Protein AF-A0A6C0EIH7-F1 (afdb_monomer_lite)

Sequence (357 aa):
MSKFQCQNSDVVQIAEKLLDMAKQSDITNFIPISRKDISNIKTALEQYKRDCSLCAENGNNYRCHAVSEKKLMRSMPFLNKNIYPWNNYDWDYGNFIDNNYSVLATGATKSGNISALFKNMDAFMKLIKGYVSDPNPADTSYPGKMAKDGDVPYYECIGNIVDSEGNQISDPVAVSTCRAINKIKYSKKETPPTKDPFLKKYKVTGDKSSSYYVKVGNCPRPDIKTVDKCESMGYSWIPNIIDNVMDKLPFSSKKPHSPGSCHQPRYGYINNSPGVKIGGVKFRGLIPSLANDFLALSPDKIVAAMEGKSIDNLFELQQCPIVEEFRQHTETIYNNVLIYNIFVLLILLFLVFYLKY

Foldseek 3Di:
DDQDDLCPDPLNVVLVVVLVLVVPVVCCLPDVCDPVQSVLSVVLSVLLVVLQVLCSVLQSDPVSNVLSSVSSNCSHPVRVQFKPPVLLQPQAPPLLCCLCQNCVNQVADPDPDPVNVVSVVSSVVSVVCQAWADAVQAQQEARLDLHSNYSANNCLLVQWDADPNGDTDGDPSSNSNSVSSSCSSPVDDDDNLFPDCVQVPDDCGGLNNNKIKGFPAWFWDPVDQDPCVLVVRNWDWDAPSVLVVLVPDPPRDPDPGSRTTTIHTKIKIFGQGAFDQDPNDTIGHPNRSVVVVVVCPPPVNVVCVVVQHADPNGMDIDAHPDHDVVVVVVVVVVVVVVVVVVVVVVVVVVVVVVVVD

Structure (mmCIF, N/CA/C/O backbone):
data_AF-A0A6C0EIH7-F1
#
_entry.id   AF-A0A6C0EIH7-F1
#
loop_
_atom_site.group_PDB
_atom_site.id
_atom_site.type_symbol
_atom_site.label_atom_id
_atom_site.label_alt_id
_atom_site.label_comp_id
_atom_site.label_asym_id
_atom_site.label_entity_id
_atom_site.label_seq_id
_atom_site.pdbx_PDB_ins_code
_atom_site.Cartn_x
_atom_site.Cartn_y
_atom_site.Cartn_z
_atom_site.occupancy
_atom_site.B_iso_or_equiv
_atom_site.auth_seq_id
_atom_site.auth_comp_id
_atom_site.auth_asym_id
_atom_site.auth_atom_id
_atom_site.pdbx_PDB_model_num
ATOM 1 N N . MET A 1 1 ? -12.357 13.668 -25.829 1.00 46.69 1 MET A N 1
ATOM 2 C CA . MET A 1 1 ? -12.413 13.106 -24.460 1.00 46.69 1 MET A CA 1
ATOM 3 C C . MET A 1 1 ? -13.143 14.090 -23.560 1.00 46.69 1 MET A C 1
ATOM 5 O O . MET A 1 1 ? -12.766 15.256 -23.539 1.00 46.69 1 MET A O 1
ATOM 9 N N . SER A 1 2 ? -14.207 13.665 -22.877 1.00 52.78 2 SER A N 1
ATOM 10 C CA . SER A 1 2 ? -14.886 14.489 -21.868 1.00 52.78 2 SER A CA 1
ATOM 11 C C . SER A 1 2 ? -13.917 14.808 -20.729 1.00 52.78 2 SER A C 1
ATOM 13 O O . SER A 1 2 ? -13.220 13.913 -20.252 1.00 52.78 2 SER A O 1
ATOM 15 N N . LYS A 1 3 ? -13.852 16.069 -20.286 1.00 62.91 3 LYS A N 1
ATOM 16 C CA . LYS A 1 3 ? -13.063 16.428 -19.101 1.00 62.91 3 LYS A CA 1
ATOM 17 C C . LYS A 1 3 ? -13.632 15.682 -17.891 1.00 62.91 3 LYS A C 1
ATOM 19 O O . LYS A 1 3 ? -14.826 15.801 -17.628 1.00 62.91 3 LYS A O 1
ATOM 24 N N . PHE A 1 4 ? -12.794 14.932 -17.175 1.00 71.00 4 PHE A N 1
ATOM 25 C CA . PHE A 1 4 ? -13.196 14.312 -15.913 1.00 71.00 4 PHE A CA 1
ATOM 26 C C . PHE A 1 4 ? -13.625 15.407 -14.925 1.00 71.00 4 PHE A C 1
ATOM 28 O O . PHE A 1 4 ? -12.949 16.431 -14.805 1.00 71.00 4 PHE A O 1
ATOM 35 N N . GLN A 1 5 ? -14.770 15.223 -14.265 1.00 77.06 5 GLN A N 1
ATOM 36 C CA . GLN A 1 5 ? -15.326 16.200 -13.330 1.00 77.06 5 GLN A CA 1
ATOM 37 C C . GLN A 1 5 ? -15.203 15.676 -11.903 1.00 77.06 5 GLN A C 1
ATOM 39 O O . GLN A 1 5 ? -15.865 14.712 -11.532 1.00 77.06 5 GLN A O 1
ATOM 44 N N . CYS A 1 6 ? -14.405 16.363 -11.085 1.00 77.44 6 CYS A N 1
ATOM 45 C CA . CYS A 1 6 ? -14.127 15.996 -9.693 1.00 77.44 6 CYS A CA 1
ATOM 46 C C . CYS A 1 6 ? -15.376 15.816 -8.813 1.00 77.44 6 CYS A C 1
ATOM 48 O O . CYS A 1 6 ? -15.308 15.132 -7.797 1.00 77.44 6 CYS A O 1
ATOM 50 N N . GLN A 1 7 ? -16.495 16.449 -9.170 1.00 74.56 7 GLN A N 1
ATOM 51 C CA . GLN A 1 7 ? -17.730 16.469 -8.378 1.00 74.56 7 GLN A CA 1
ATOM 52 C C . GLN A 1 7 ? -18.658 15.276 -8.658 1.00 74.56 7 GLN A C 1
ATOM 54 O O . GLN A 1 7 ? -19.510 14.974 -7.832 1.00 74.56 7 GLN A O 1
ATOM 59 N N . ASN A 1 8 ? -18.476 14.561 -9.773 1.00 76.38 8 ASN A N 1
ATOM 60 C CA . ASN A 1 8 ? -19.396 13.494 -10.196 1.00 76.38 8 ASN A CA 1
ATOM 61 C C . ASN A 1 8 ? -18.925 12.090 -9.789 1.00 76.38 8 ASN A C 1
ATOM 63 O O . ASN A 1 8 ? -19.386 11.103 -10.351 1.00 76.38 8 ASN A O 1
ATOM 67 N N . SER A 1 9 ? -17.988 11.993 -8.847 1.00 79.62 9 SER A N 1
ATOM 68 C CA . SER A 1 9 ? -17.499 10.707 -8.354 1.00 79.62 9 SER A CA 1
ATOM 69 C C . SER A 1 9 ? -18.479 10.107 -7.344 1.00 79.62 9 SER A C 1
ATOM 71 O O . SER A 1 9 ? -18.852 10.776 -6.376 1.00 79.62 9 SER A O 1
ATOM 73 N N . ASP A 1 10 ? -18.836 8.831 -7.506 1.00 83.38 10 ASP A N 1
ATOM 74 C CA . ASP A 1 10 ? -19.687 8.096 -6.556 1.00 83.38 10 ASP A CA 1
ATOM 75 C C . ASP A 1 10 ? -19.123 8.151 -5.127 1.00 83.38 10 ASP A C 1
ATOM 77 O O . ASP A 1 10 ? -19.862 8.277 -4.150 1.00 83.38 10 ASP A O 1
ATOM 81 N N . VAL A 1 11 ? -17.792 8.122 -4.986 1.00 81.81 11 VAL A N 1
ATOM 82 C CA . VAL A 1 11 ? -17.115 8.185 -3.681 1.00 81.81 11 VAL A CA 1
ATOM 83 C C . VAL A 1 11 ? -17.345 9.537 -3.001 1.00 81.81 11 VAL A C 1
ATOM 85 O O . VAL A 1 11 ? -17.515 9.593 -1.781 1.00 81.81 11 VAL A O 1
ATOM 88 N N . VAL A 1 12 ? -17.380 10.624 -3.778 1.00 87.19 12 VAL A N 1
ATOM 89 C CA . VAL A 1 12 ? -17.688 11.969 -3.272 1.00 87.19 12 VAL A CA 1
ATOM 90 C C . VAL A 1 12 ? -19.135 12.029 -2.805 1.00 87.19 12 VAL A C 1
ATOM 92 O O . VAL A 1 12 ? -19.379 12.440 -1.674 1.00 87.19 12 VAL A O 1
ATOM 95 N N . GLN A 1 13 ? -20.073 11.525 -3.610 1.00 88.25 13 GLN A N 1
ATOM 96 C CA . GLN A 1 13 ? -21.493 11.492 -3.251 1.00 88.25 13 GLN A CA 1
ATOM 97 C C . GLN A 1 13 ? -21.745 10.674 -1.975 1.00 88.25 13 GLN A C 1
ATOM 99 O O . GLN A 1 13 ? -22.498 11.098 -1.099 1.00 88.25 13 GLN A O 1
ATOM 104 N N . ILE A 1 14 ? -21.079 9.522 -1.821 1.00 85.06 14 ILE A N 1
ATOM 105 C CA . ILE A 1 14 ? -21.149 8.707 -0.598 1.00 85.06 14 ILE A CA 1
ATOM 106 C C . ILE A 1 14 ? -20.626 9.498 0.608 1.00 85.06 14 ILE A C 1
ATOM 108 O O . ILE A 1 14 ? -21.262 9.510 1.662 1.00 85.06 14 ILE A O 1
ATOM 112 N N . ALA A 1 15 ? -19.479 10.165 0.470 1.00 86.25 15 ALA A N 1
ATOM 113 C CA . ALA A 1 15 ? -18.878 10.948 1.545 1.00 86.25 15 ALA A CA 1
ATOM 114 C C . ALA A 1 15 ? -19.754 12.142 1.963 1.00 86.25 15 ALA A C 1
ATOM 116 O O . ALA A 1 15 ? -19.919 12.400 3.156 1.00 86.25 15 ALA A O 1
ATOM 117 N N . GLU A 1 16 ? -20.341 12.846 0.997 1.00 88.81 16 GLU A N 1
ATOM 118 C CA . GLU A 1 16 ? -21.274 13.950 1.233 1.00 88.81 16 GLU A CA 1
ATOM 119 C C . GLU A 1 16 ? -22.551 13.459 1.917 1.00 88.81 16 GLU A C 1
ATOM 121 O O . GLU A 1 16 ? -22.944 14.006 2.948 1.00 88.81 16 GLU A O 1
ATOM 126 N N . LYS A 1 17 ? -23.125 12.345 1.449 1.00 85.62 17 LYS A N 1
ATOM 127 C CA . LYS A 1 17 ? -24.286 11.714 2.086 1.00 85.62 17 LYS A CA 1
ATOM 128 C C . LYS A 1 17 ? -24.002 11.301 3.531 1.00 85.62 17 LYS A C 1
ATOM 130 O O . LYS A 1 17 ? -24.846 11.517 4.398 1.00 85.62 17 LYS A O 1
ATOM 135 N N . LEU A 1 18 ? -22.818 10.753 3.823 1.00 81.25 18 LEU A N 1
ATOM 136 C CA . LEU A 1 18 ? -22.403 10.434 5.196 1.00 81.25 18 LEU A CA 1
ATOM 137 C C . LEU A 1 18 ? -22.317 11.689 6.074 1.00 81.25 18 LEU A C 1
ATOM 139 O O . LEU A 1 18 ? -22.730 11.654 7.234 1.00 81.25 18 LEU A O 1
ATOM 143 N N . LEU A 1 19 ? -21.807 12.803 5.537 1.00 85.44 19 LEU A N 1
ATOM 144 C CA . LEU A 1 19 ? -21.788 14.078 6.256 1.00 85.44 19 LEU A CA 1
ATOM 145 C C . LEU A 1 19 ? -23.193 14.617 6.513 1.00 85.44 19 LEU A C 1
ATOM 147 O O . LEU A 1 19 ? -23.433 15.161 7.589 1.00 85.44 19 LEU A O 1
ATOM 151 N N . ASP A 1 20 ? -24.107 14.479 5.558 1.00 85.19 20 ASP A N 1
ATOM 152 C CA . ASP A 1 20 ? -25.482 14.948 5.707 1.00 85.19 20 ASP A CA 1
ATOM 153 C C . ASP A 1 20 ? -26.273 14.093 6.698 1.00 85.19 20 ASP A C 1
ATOM 155 O O . ASP A 1 20 ? -26.940 14.646 7.573 1.00 85.19 20 ASP A O 1
ATOM 159 N N . MET A 1 21 ? -26.105 12.767 6.666 1.00 76.00 21 MET A N 1
ATOM 160 C CA . MET A 1 21 ? -26.646 11.870 7.693 1.00 76.00 21 MET A CA 1
ATOM 161 C C . MET A 1 21 ? -26.126 12.229 9.088 1.00 76.00 21 MET A C 1
ATOM 163 O O . MET A 1 21 ? -26.886 12.227 10.049 1.00 76.00 21 MET A O 1
ATOM 167 N N . ALA A 1 22 ? -24.847 12.591 9.209 1.00 73.50 22 ALA A N 1
ATOM 168 C CA . ALA A 1 22 ? -24.257 12.973 10.487 1.00 73.50 22 ALA A CA 1
ATOM 169 C C . ALA A 1 22 ? -24.737 14.343 11.016 1.00 73.50 22 ALA A C 1
ATOM 171 O O . ALA A 1 22 ? -24.574 14.626 12.203 1.00 73.50 22 ALA A O 1
ATOM 172 N N . LYS A 1 23 ? -25.314 15.203 10.161 1.00 72.06 23 LYS A N 1
ATOM 173 C CA . LYS A 1 23 ? -25.946 16.474 10.567 1.00 72.06 23 LYS A CA 1
ATOM 174 C C . LYS A 1 23 ? -27.385 16.285 11.055 1.00 72.06 23 LYS A C 1
ATOM 176 O O . LYS A 1 23 ? -27.881 17.145 11.778 1.00 72.06 23 LYS A O 1
ATOM 181 N N . GLN A 1 24 ? -28.056 15.200 10.664 1.00 72.75 24 GLN A N 1
ATOM 182 C CA . GLN A 1 24 ? -29.406 14.880 11.127 1.00 72.75 24 GLN A CA 1
ATOM 183 C C . GLN A 1 24 ? -29.321 14.340 12.563 1.00 72.75 24 GLN A C 1
ATOM 185 O O . GLN A 1 24 ? -28.861 13.225 12.806 1.00 72.75 24 GLN A O 1
ATOM 190 N N . SER A 1 25 ? -29.729 15.168 13.526 1.00 53.69 25 SER A N 1
ATOM 191 C CA . SER A 1 25 ? -29.537 14.986 14.974 1.00 53.69 25 SER A CA 1
ATOM 192 C C . SER A 1 25 ? -30.106 13.690 15.565 1.00 53.69 25 SER A C 1
ATOM 194 O O . SER A 1 25 ? -29.659 13.274 16.630 1.00 53.69 25 SER A O 1
ATOM 196 N N . ASP A 1 26 ? -31.042 13.029 14.882 1.00 53.12 26 ASP A N 1
ATOM 197 C CA . ASP A 1 26 ? -31.680 11.800 15.373 1.00 53.12 26 ASP A CA 1
ATOM 198 C C . ASP A 1 26 ? -30.935 10.505 14.988 1.00 53.12 26 ASP A C 1
ATOM 200 O O . ASP A 1 26 ? -31.182 9.453 15.582 1.00 53.12 26 ASP A O 1
ATOM 204 N N . ILE A 1 27 ? -29.981 10.552 14.044 1.00 48.97 27 ILE A N 1
ATOM 205 C CA . ILE A 1 27 ? -29.304 9.352 13.503 1.00 48.97 27 ILE A CA 1
ATOM 206 C C . ILE A 1 27 ? -28.052 8.963 14.305 1.00 48.97 27 ILE A C 1
ATOM 208 O O . ILE A 1 27 ? -27.687 7.784 14.356 1.00 48.97 27 ILE A O 1
ATOM 212 N N . THR A 1 28 ? -27.424 9.908 15.012 1.00 48.66 28 THR A N 1
ATOM 213 C CA . THR A 1 28 ? -26.232 9.639 15.843 1.00 48.66 28 THR A CA 1
ATOM 214 C C . THR A 1 28 ? -26.498 8.658 16.991 1.00 48.66 28 THR A C 1
ATOM 216 O O . THR A 1 28 ? -25.555 8.119 17.562 1.00 48.66 28 THR A O 1
ATOM 219 N N . ASN A 1 29 ? -27.772 8.399 17.312 1.00 46.38 29 ASN A N 1
ATOM 220 C CA . ASN A 1 29 ? -28.184 7.405 18.305 1.00 46.38 29 ASN A CA 1
ATOM 221 C C . ASN A 1 29 ? -28.164 5.960 17.769 1.00 46.38 29 ASN A C 1
ATOM 223 O O . ASN A 1 29 ? -28.120 5.029 18.568 1.00 46.38 29 ASN A O 1
ATOM 227 N N . PHE A 1 30 ? -28.192 5.767 16.443 1.00 41.72 30 PHE A N 1
ATOM 228 C CA . PHE A 1 30 ? -28.259 4.447 15.795 1.00 41.72 30 PHE A CA 1
ATOM 229 C C . PHE A 1 30 ? -26.988 4.076 15.021 1.00 41.72 30 PHE A C 1
ATOM 231 O O . PHE A 1 30 ? -26.652 2.896 14.943 1.00 41.72 30 PHE A O 1
ATOM 238 N N . ILE A 1 31 ? -26.259 5.058 14.479 1.00 52.62 31 ILE A N 1
ATOM 239 C CA . ILE A 1 31 ? -24.950 4.844 13.847 1.00 52.62 31 ILE A CA 1
ATOM 240 C C . ILE A 1 31 ? -23.922 5.706 14.591 1.00 52.62 31 ILE A C 1
ATOM 242 O O . ILE A 1 31 ? -23.977 6.934 14.483 1.00 52.62 31 ILE A O 1
ATOM 246 N N . PRO A 1 32 ? -22.972 5.110 15.336 1.00 58.94 32 PRO A N 1
ATOM 247 C CA . PRO A 1 32 ? -21.998 5.862 16.116 1.00 58.94 32 PRO A CA 1
ATOM 248 C C . PRO A 1 32 ? -20.894 6.416 15.200 1.00 58.94 32 PRO A C 1
ATOM 250 O O . PRO A 1 32 ? -19.778 5.903 15.166 1.00 58.94 32 PRO A O 1
ATOM 253 N N . ILE A 1 33 ? -21.197 7.464 14.429 1.00 68.69 33 ILE A N 1
ATOM 254 C CA . ILE A 1 33 ? -20.176 8.294 13.777 1.00 68.69 33 ILE A CA 1
ATOM 255 C C . ILE A 1 33 ? -19.758 9.366 14.784 1.00 68.69 33 ILE A C 1
ATOM 257 O O . ILE A 1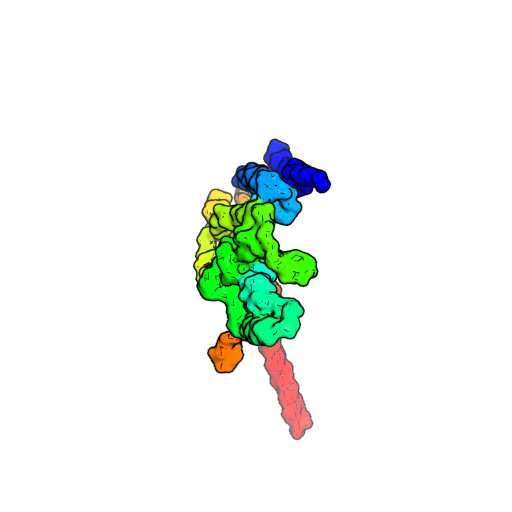 33 ? -20.552 10.234 15.150 1.00 68.69 33 ILE A O 1
ATOM 261 N N . SER A 1 34 ? -18.506 9.324 15.244 1.00 73.00 34 SER A N 1
ATOM 262 C CA . SER A 1 34 ? -18.014 10.308 16.211 1.00 73.00 34 SER A CA 1
ATOM 263 C C . SER A 1 34 ? -17.845 11.694 15.567 1.00 73.00 34 SER A C 1
ATOM 265 O O . SER A 1 34 ? -17.620 11.828 14.362 1.00 73.00 34 SER A O 1
ATOM 267 N N . ARG A 1 35 ? -17.847 12.768 16.372 1.00 76.19 35 ARG A N 1
ATOM 268 C CA . ARG A 1 35 ? -17.502 14.124 15.884 1.00 76.19 35 ARG A CA 1
ATOM 269 C C . ARG A 1 35 ? -16.128 14.163 15.204 1.00 76.19 35 ARG A C 1
ATOM 271 O O . ARG A 1 35 ? -15.920 14.910 14.247 1.00 76.19 35 ARG A O 1
ATOM 278 N N . LYS A 1 36 ? -15.195 13.341 15.691 1.00 80.31 36 LYS A N 1
ATOM 279 C CA . LYS A 1 36 ? -13.860 13.172 15.115 1.00 80.31 36 LYS A CA 1
ATOM 280 C C . LYS A 1 36 ? -13.931 12.556 13.719 1.00 80.31 36 LYS A C 1
ATOM 282 O O . LYS A 1 36 ? -13.251 13.038 12.819 1.00 80.31 36 LYS A O 1
ATOM 287 N N . ASP A 1 37 ? -14.783 11.557 13.518 1.00 82.06 37 ASP A N 1
ATOM 288 C CA . ASP A 1 37 ? -14.994 10.924 12.215 1.00 82.06 37 ASP A CA 1
ATOM 289 C C . ASP A 1 37 ? -15.597 11.896 11.198 1.00 82.06 37 ASP A C 1
ATOM 291 O O . ASP A 1 37 ? -15.102 11.982 10.077 1.00 82.06 37 ASP A O 1
ATOM 295 N N . ILE A 1 38 ? -16.569 12.718 11.607 1.00 83.94 38 ILE A N 1
ATOM 296 C CA . ILE A 1 38 ? -17.124 13.795 10.766 1.00 83.94 38 ILE A CA 1
ATOM 297 C C . ILE A 1 38 ? -16.019 14.772 10.335 1.00 83.94 38 ILE A C 1
ATOM 299 O O . ILE A 1 38 ? -15.912 15.125 9.159 1.00 83.94 38 ILE A O 1
ATOM 303 N N . SER A 1 39 ? -15.178 15.210 11.279 1.00 87.75 39 SER A N 1
ATOM 304 C CA . SER A 1 39 ? -14.046 16.104 10.993 1.00 87.75 39 SER A CA 1
ATOM 305 C C . SER A 1 39 ? -13.044 15.475 10.014 1.00 87.75 39 SER A C 1
ATOM 307 O O . SER A 1 39 ? -12.585 16.125 9.067 1.00 87.75 39 SER A O 1
ATOM 309 N N . ASN A 1 40 ? -12.755 14.183 10.194 1.00 88.38 40 ASN A N 1
ATOM 310 C CA . ASN A 1 40 ? -11.883 13.419 9.307 1.00 88.38 40 ASN A CA 1
ATOM 311 C C . ASN A 1 40 ? -12.460 13.323 7.887 1.00 88.38 40 ASN A C 1
ATOM 313 O O . ASN A 1 40 ? -11.717 13.555 6.936 1.00 88.38 40 ASN A O 1
ATOM 317 N N . ILE A 1 41 ? -13.764 13.050 7.734 1.00 90.75 41 ILE A N 1
ATOM 318 C CA . ILE A 1 41 ? -14.432 12.995 6.421 1.00 90.75 41 ILE A CA 1
ATOM 319 C C . ILE A 1 41 ? -14.351 14.356 5.719 1.00 90.75 41 ILE A C 1
ATOM 321 O O . ILE A 1 41 ? -13.968 14.417 4.552 1.00 90.75 41 ILE A O 1
ATOM 325 N N . LYS A 1 42 ? -14.623 15.463 6.426 1.00 92.12 42 LYS A N 1
ATOM 326 C CA . LYS A 1 42 ? -14.492 16.820 5.857 1.00 92.12 42 LYS A CA 1
ATOM 327 C C . LYS A 1 42 ? -13.070 17.094 5.370 1.00 92.12 42 LYS A C 1
ATOM 329 O O . LYS A 1 42 ? -12.872 17.546 4.248 1.00 92.12 42 LYS A O 1
ATOM 334 N N . THR A 1 43 ? -12.073 16.773 6.192 1.00 93.00 43 THR A N 1
ATOM 335 C CA . THR A 1 43 ? -10.660 16.962 5.833 1.00 93.00 43 THR A CA 1
ATOM 336 C C . THR A 1 43 ? -10.265 16.091 4.638 1.00 93.00 43 THR A C 1
ATOM 338 O O . THR A 1 43 ? -9.506 16.537 3.777 1.00 93.00 43 THR A O 1
ATOM 341 N N . ALA A 1 44 ? -10.786 14.865 4.563 1.00 92.81 44 ALA A N 1
ATOM 342 C CA . ALA A 1 44 ? -10.557 13.958 3.447 1.00 92.81 44 ALA A CA 1
ATOM 343 C C . ALA A 1 44 ? -11.163 14.485 2.138 1.00 92.81 44 ALA A C 1
ATOM 345 O O . ALA A 1 44 ? -10.481 14.467 1.117 1.00 92.81 44 ALA A O 1
ATOM 346 N N . LEU A 1 45 ? -12.388 15.017 2.172 1.00 93.50 45 LEU A N 1
ATOM 347 C CA . LEU A 1 45 ? -13.030 15.646 1.013 1.00 93.50 45 LEU A CA 1
ATOM 348 C C . LEU A 1 45 ? -12.261 16.875 0.518 1.00 93.50 45 LEU A C 1
ATOM 350 O O . LEU A 1 45 ? -12.024 17.018 -0.679 1.00 93.50 45 LEU A O 1
ATOM 354 N N . GLU A 1 46 ? -11.806 17.736 1.427 1.00 93.25 46 GLU A N 1
ATOM 355 C CA . GLU A 1 46 ? -10.985 18.892 1.052 1.00 93.25 46 GLU A CA 1
ATOM 356 C C . GLU A 1 46 ? -9.626 18.475 0.475 1.00 93.25 46 GLU A C 1
ATOM 358 O O . GLU A 1 46 ? -9.127 19.095 -0.465 1.00 93.25 46 GLU A O 1
ATOM 363 N N . GLN A 1 47 ? -9.024 17.399 0.992 1.00 94.25 47 GLN A N 1
ATOM 364 C CA . GLN A 1 47 ? -7.817 16.831 0.394 1.00 94.25 47 GLN A CA 1
ATOM 365 C C . GLN A 1 47 ? -8.090 16.261 -1.000 1.00 94.25 47 GLN A C 1
ATOM 367 O O . GLN A 1 47 ? -7.299 16.507 -1.906 1.00 94.25 47 GLN A O 1
ATOM 372 N N . TYR A 1 48 ? -9.203 15.553 -1.184 1.00 94.56 48 TYR A N 1
ATOM 373 C CA . TYR A 1 48 ? -9.609 15.029 -2.483 1.00 94.56 48 TYR A CA 1
ATOM 374 C C . TYR A 1 48 ? -9.782 16.143 -3.515 1.00 94.56 48 TYR A C 1
ATOM 376 O O . TYR A 1 48 ? -9.244 16.026 -4.609 1.00 94.56 48 TYR A O 1
ATOM 384 N N . LYS A 1 49 ? -10.448 17.253 -3.169 1.00 92.75 49 LYS A N 1
ATOM 385 C CA . LYS A 1 49 ? -10.594 18.403 -4.079 1.00 92.75 49 LYS A CA 1
ATOM 386 C C . LYS A 1 49 ? -9.234 18.926 -4.544 1.00 92.75 49 LYS A C 1
ATOM 388 O O . LYS A 1 49 ? -9.042 19.130 -5.737 1.00 92.75 49 LYS A O 1
ATOM 393 N N . ARG A 1 50 ? -8.270 19.075 -3.625 1.00 93.88 50 ARG A N 1
ATOM 394 C CA . ARG A 1 50 ? -6.893 19.481 -3.964 1.00 93.88 50 ARG A CA 1
ATOM 395 C C . ARG A 1 50 ? -6.192 18.468 -4.869 1.00 93.88 50 ARG A C 1
ATOM 397 O O . ARG A 1 50 ? -5.582 18.859 -5.860 1.00 93.88 50 ARG A O 1
ATOM 404 N N . ASP A 1 51 ? -6.281 17.184 -4.531 1.00 95.00 51 ASP A N 1
ATOM 405 C CA . ASP A 1 51 ? -5.653 16.103 -5.296 1.00 95.00 51 ASP A CA 1
ATOM 406 C C . ASP A 1 51 ? -6.280 15.982 -6.702 1.00 95.00 51 ASP A C 1
ATOM 408 O O . ASP A 1 51 ? -5.570 15.786 -7.684 1.00 95.00 51 ASP A O 1
ATOM 412 N N . CYS A 1 52 ? -7.593 16.179 -6.825 1.00 93.19 52 CYS A N 1
ATOM 413 C CA . CYS A 1 52 ? -8.312 16.156 -8.095 1.00 93.19 52 CYS A CA 1
ATOM 414 C C . CYS A 1 52 ? -7.983 17.368 -8.983 1.00 93.19 52 CYS A C 1
ATOM 416 O O . CYS A 1 52 ? -7.753 17.201 -10.182 1.00 93.19 52 CYS A O 1
ATOM 418 N N . SER A 1 53 ? -7.875 18.575 -8.411 1.00 92.56 53 SER A N 1
ATOM 419 C CA . SER A 1 53 ? -7.398 19.756 -9.149 1.00 92.56 53 SER A CA 1
ATOM 420 C C . SER A 1 53 ? -5.983 19.554 -9.684 1.00 92.56 53 SER A C 1
ATOM 422 O O . SER A 1 53 ? -5.725 19.850 -10.848 1.00 92.56 53 SER A O 1
ATOM 424 N N . LEU A 1 54 ? -5.092 18.954 -8.885 1.00 94.19 54 LEU A N 1
ATOM 425 C CA . LEU A 1 54 ? -3.747 18.608 -9.342 1.00 94.19 54 LEU A CA 1
ATOM 426 C C . LEU A 1 54 ? -3.794 17.679 -10.568 1.00 94.19 54 LEU A C 1
ATOM 428 O O . LEU A 1 54 ? -3.045 17.886 -11.518 1.00 94.19 54 LEU A O 1
ATOM 432 N N . CYS A 1 55 ? -4.691 16.690 -10.590 1.00 93.25 55 CYS A N 1
ATOM 433 C CA . CYS A 1 55 ? -4.882 15.834 -11.763 1.00 93.25 55 CYS A CA 1
ATOM 434 C C . CYS A 1 55 ? -5.428 16.596 -12.978 1.00 93.25 55 CYS A C 1
ATOM 436 O O . CYS A 1 55 ? -4.968 16.368 -14.097 1.00 93.25 55 CYS A O 1
ATOM 438 N N . ALA A 1 56 ? -6.382 17.508 -12.777 1.00 91.56 56 ALA A N 1
ATOM 439 C CA . ALA A 1 56 ? -6.953 18.320 -13.850 1.00 91.56 56 ALA A CA 1
ATOM 440 C C . ALA A 1 56 ? -5.909 19.249 -14.502 1.00 91.56 56 ALA A C 1
ATOM 442 O O . ALA A 1 56 ? -5.917 19.413 -15.721 1.00 91.56 56 ALA A O 1
ATOM 443 N N . GLU A 1 57 ? -4.992 19.802 -13.705 1.00 91.94 57 GLU A N 1
ATOM 444 C CA . GLU A 1 57 ? -3.889 20.663 -14.158 1.00 91.94 57 GLU A CA 1
ATOM 445 C C . GLU A 1 57 ? -2.765 19.885 -14.866 1.00 91.94 57 GLU A C 1
ATOM 447 O O . GLU A 1 57 ? -2.071 20.443 -15.711 1.00 91.94 57 GLU A O 1
ATOM 452 N N . ASN A 1 58 ? -2.594 18.592 -14.562 1.00 91.38 58 ASN A N 1
ATOM 453 C CA . ASN A 1 58 ? -1.506 17.751 -15.078 1.00 91.38 58 ASN A CA 1
ATOM 454 C C . ASN A 1 58 ? -2.031 16.691 -16.062 1.00 91.38 58 ASN A C 1
ATOM 456 O O . ASN A 1 58 ? -1.873 15.491 -15.853 1.00 91.38 58 ASN A O 1
ATOM 460 N N . GLY A 1 59 ? -2.701 17.141 -17.127 1.00 84.56 59 GLY A N 1
ATOM 461 C CA . GLY A 1 59 ? -3.138 16.286 -18.239 1.00 84.56 59 GLY A CA 1
ATOM 462 C C . GLY A 1 59 ? -4.543 15.689 -18.105 1.00 84.56 59 GLY A C 1
ATOM 463 O O . GLY A 1 59 ? -5.009 15.034 -19.034 1.00 84.56 59 GLY A O 1
ATOM 464 N N . ASN A 1 60 ? -5.244 15.936 -16.992 1.00 88.44 60 ASN A N 1
ATOM 465 C CA . ASN A 1 60 ? -6.614 15.472 -16.744 1.00 88.44 60 ASN A CA 1
ATOM 466 C C . ASN A 1 60 ? -6.797 13.958 -16.972 1.00 88.44 60 ASN A C 1
ATOM 468 O O . ASN A 1 60 ? -7.746 13.504 -17.615 1.00 88.44 60 ASN A O 1
ATOM 472 N N . ASN A 1 61 ? -5.838 13.180 -16.469 1.00 88.12 61 ASN A N 1
ATOM 473 C CA . ASN A 1 61 ? -5.730 11.748 -16.710 1.00 88.12 61 ASN A CA 1
ATOM 474 C C . ASN A 1 61 ? -6.615 10.930 -15.750 1.00 88.12 61 ASN A C 1
ATOM 476 O O . ASN A 1 61 ? -6.579 11.133 -14.534 1.00 88.12 61 ASN A O 1
ATOM 480 N N . TYR A 1 62 ? -7.348 9.945 -16.281 1.00 90.44 62 TYR A N 1
ATOM 481 C CA . TYR A 1 62 ? -8.199 9.049 -15.488 1.00 90.44 62 TYR A CA 1
ATOM 482 C C . TYR A 1 62 ? -7.435 8.297 -14.383 1.00 90.44 62 TYR A C 1
ATOM 484 O O . TYR A 1 62 ? -7.922 8.224 -13.259 1.00 90.44 62 TYR A O 1
ATOM 492 N N . ARG A 1 63 ? -6.218 7.795 -14.650 1.00 91.31 63 ARG A N 1
ATOM 493 C CA . ARG A 1 63 ? -5.391 7.097 -13.643 1.00 91.31 63 ARG A CA 1
ATOM 494 C C . ARG A 1 63 ? -5.076 8.007 -12.456 1.00 91.31 63 ARG A C 1
ATOM 496 O O . ARG A 1 63 ? -5.045 7.537 -11.323 1.00 91.31 63 ARG A O 1
ATOM 503 N N . CYS A 1 64 ? -4.864 9.301 -12.703 1.00 93.75 64 CYS A N 1
ATOM 504 C CA . CYS A 1 64 ? -4.621 10.275 -11.642 1.00 93.75 64 CYS A CA 1
ATOM 505 C C . CYS A 1 64 ? -5.869 10.477 -10.774 1.00 93.75 64 CYS A C 1
ATOM 507 O O . CYS A 1 64 ? -5.785 10.386 -9.548 1.00 93.75 64 CYS A O 1
ATOM 509 N N . HIS A 1 65 ? -7.033 10.662 -11.402 1.00 92.94 65 HIS A N 1
ATOM 510 C CA . HIS A 1 65 ? -8.307 10.799 -10.689 1.00 92.94 65 HIS A CA 1
ATOM 511 C C . HIS A 1 65 ? -8.681 9.537 -9.902 1.00 92.94 65 HIS A C 1
ATOM 513 O O . HIS A 1 65 ? -9.034 9.623 -8.732 1.00 92.94 65 HIS A O 1
ATOM 519 N N . ALA A 1 66 ? -8.482 8.345 -10.465 1.00 92.69 66 ALA A N 1
ATOM 520 C CA . ALA A 1 66 ? -8.721 7.090 -9.749 1.00 92.69 66 ALA A CA 1
ATOM 521 C C . ALA A 1 66 ? -7.854 6.963 -8.477 1.00 92.69 66 ALA A C 1
ATOM 523 O O . ALA A 1 66 ? -8.286 6.423 -7.456 1.00 92.69 66 ALA A O 1
ATOM 524 N N . VAL A 1 67 ? -6.623 7.487 -8.501 1.00 93.62 67 VAL A N 1
ATOM 525 C CA . VAL A 1 67 ? -5.738 7.509 -7.327 1.00 93.62 67 VAL A CA 1
ATOM 526 C C . VAL A 1 67 ? -6.246 8.477 -6.252 1.00 93.62 67 VAL A C 1
ATOM 528 O O . VAL A 1 67 ? -6.190 8.137 -5.065 1.00 93.62 67 VAL A O 1
ATOM 531 N N . SER A 1 68 ? -6.765 9.652 -6.627 1.00 93.94 68 SER A N 1
ATOM 532 C CA . SER A 1 68 ? -7.341 10.601 -5.664 1.00 93.94 68 SER A CA 1
ATOM 533 C C . SER A 1 68 ? -8.630 10.057 -5.034 1.00 93.94 68 SER A C 1
ATOM 535 O O . SER A 1 68 ? -8.789 10.129 -3.813 1.00 93.94 68 SER A O 1
ATOM 537 N N . GLU A 1 69 ? -9.498 9.414 -5.817 1.00 93.50 69 GLU A N 1
ATOM 538 C CA . GLU A 1 69 ? -10.707 8.730 -5.333 1.00 93.50 69 GLU A CA 1
ATOM 539 C C . GLU A 1 69 ? -10.375 7.588 -4.368 1.00 93.50 69 GLU A C 1
ATOM 541 O O . GLU A 1 69 ? -10.922 7.507 -3.265 1.00 93.50 69 GLU A O 1
ATOM 546 N N . LYS A 1 70 ? -9.413 6.732 -4.732 1.00 93.62 70 LYS A N 1
ATOM 547 C CA . LYS A 1 70 ? -8.943 5.635 -3.875 1.00 93.62 70 LYS A CA 1
ATOM 548 C C . LYS A 1 70 ? -8.410 6.163 -2.538 1.00 93.62 70 LYS A C 1
ATOM 550 O O . LYS A 1 70 ? -8.674 5.573 -1.486 1.00 93.62 70 LYS A O 1
ATOM 555 N N . LYS A 1 71 ? -7.698 7.295 -2.547 1.00 93.69 71 LYS A N 1
ATOM 556 C CA . LYS A 1 71 ? -7.204 7.966 -1.332 1.00 93.69 71 LYS A CA 1
ATOM 557 C C . LYS A 1 71 ? -8.337 8.556 -0.482 1.00 93.69 71 LYS A C 1
ATOM 559 O O . LYS A 1 71 ? -8.273 8.459 0.747 1.00 93.69 71 LYS A O 1
ATOM 564 N N . LEU A 1 72 ? -9.382 9.112 -1.102 1.00 93.75 72 LEU A N 1
ATOM 565 C CA . LEU A 1 72 ? -10.594 9.559 -0.407 1.00 93.75 72 LEU A CA 1
ATOM 566 C C . LEU A 1 72 ? -11.291 8.381 0.281 1.00 93.75 72 LEU A C 1
ATOM 568 O O . LEU A 1 72 ? -11.496 8.420 1.493 1.00 93.75 72 LEU A O 1
ATOM 572 N N . MET A 1 73 ? -11.576 7.311 -0.465 1.00 92.00 73 MET A N 1
ATOM 573 C CA . MET A 1 73 ? -12.220 6.101 0.051 1.00 92.00 73 MET A CA 1
ATOM 574 C C . MET A 1 73 ? -11.467 5.541 1.266 1.00 92.00 73 MET A C 1
ATOM 576 O O . MET A 1 73 ? -12.060 5.263 2.304 1.00 92.00 73 MET A O 1
ATOM 580 N N . ARG A 1 74 ? -10.137 5.456 1.195 1.00 91.88 74 ARG A N 1
ATOM 581 C CA . ARG A 1 74 ? -9.298 4.983 2.310 1.00 91.88 74 ARG A CA 1
ATOM 582 C C . ARG A 1 74 ? -9.243 5.914 3.500 1.00 91.88 74 ARG A C 1
ATOM 584 O O . ARG A 1 74 ? -8.920 5.467 4.591 1.00 91.88 74 ARG A O 1
ATOM 591 N N . SER A 1 75 ? -9.532 7.194 3.310 1.00 90.94 75 SER A N 1
ATOM 592 C CA . SER A 1 75 ? -9.593 8.154 4.409 1.00 90.94 75 SER A CA 1
ATOM 593 C C . SER A 1 75 ? -10.895 8.030 5.208 1.00 90.94 75 SER A C 1
ATOM 595 O O . SER A 1 75 ? -10.986 8.598 6.299 1.00 90.94 75 SER A O 1
ATOM 597 N N . MET A 1 76 ? -11.877 7.269 4.706 1.00 88.38 76 MET A N 1
ATOM 598 C CA . MET A 1 76 ? -13.149 7.056 5.387 1.00 88.38 76 MET A CA 1
ATOM 599 C C . MET A 1 76 ? -12.959 6.334 6.732 1.00 88.38 76 MET A C 1
ATOM 601 O O . MET A 1 76 ? -12.158 5.400 6.814 1.00 88.38 76 MET A O 1
ATOM 605 N N . PRO A 1 77 ? -13.715 6.703 7.783 1.00 84.00 77 PRO A N 1
ATOM 606 C CA . PRO A 1 77 ? -13.559 6.151 9.135 1.00 84.00 77 PRO A CA 1
ATOM 607 C C . PRO A 1 77 ? -13.643 4.623 9.242 1.00 84.00 77 PRO A C 1
ATOM 609 O O . PRO A 1 77 ? -12.997 4.024 10.098 1.00 84.00 77 PRO A O 1
ATOM 612 N N . PHE A 1 78 ? -14.430 3.986 8.373 1.00 84.00 78 PHE A N 1
ATOM 613 C CA . PHE A 1 78 ? -14.621 2.535 8.363 1.00 84.00 78 PHE A CA 1
ATOM 614 C C . PHE A 1 78 ? -13.513 1.772 7.611 1.00 84.00 78 PHE A C 1
ATOM 616 O O . PHE A 1 78 ? -13.424 0.553 7.744 1.00 84.00 78 PHE A O 1
ATOM 623 N N . LEU A 1 79 ? -12.653 2.469 6.851 1.00 89.50 79 LEU A N 1
ATOM 624 C CA . LEU A 1 79 ? -11.542 1.875 6.091 1.00 89.50 79 LEU A CA 1
ATOM 625 C C . LEU A 1 79 ? -10.163 2.299 6.592 1.00 89.50 79 LEU A C 1
ATOM 627 O O . LEU A 1 79 ? -9.232 1.497 6.555 1.00 89.50 79 LEU A O 1
ATOM 631 N N . ASN A 1 80 ? -10.009 3.533 7.071 1.00 89.50 80 ASN A N 1
ATOM 632 C CA . ASN A 1 80 ? -8.698 4.135 7.331 1.00 89.50 80 ASN A CA 1
ATOM 633 C C . ASN A 1 80 ? -7.846 3.390 8.369 1.00 89.50 80 ASN A C 1
ATOM 635 O O . ASN A 1 80 ? -6.623 3.455 8.305 1.00 89.50 80 ASN A O 1
ATOM 639 N N . LYS A 1 81 ? -8.479 2.664 9.294 1.00 91.31 81 LYS A N 1
ATOM 640 C CA . LYS A 1 81 ? -7.826 1.851 10.329 1.00 91.31 81 LYS A CA 1
ATOM 641 C C . LYS A 1 81 ? -7.654 0.383 9.927 1.00 91.31 81 LYS A C 1
ATOM 643 O O . LYS A 1 81 ? -7.179 -0.398 10.741 1.00 91.31 81 LYS A O 1
ATOM 648 N N . ASN A 1 82 ? -8.060 -0.029 8.727 1.00 93.69 82 ASN A N 1
ATOM 649 C CA . ASN A 1 82 ? -7.998 -1.442 8.346 1.00 93.69 82 ASN A CA 1
ATOM 650 C C . ASN A 1 82 ? -6.614 -1.861 7.860 1.00 93.69 82 ASN A C 1
ATOM 652 O O . ASN A 1 82 ? -6.254 -3.018 8.033 1.00 93.69 82 ASN A O 1
ATOM 656 N N . ILE A 1 83 ? -5.839 -0.947 7.278 1.00 95.94 83 ILE A N 1
ATOM 657 C CA . ILE A 1 83 ? -4.486 -1.212 6.784 1.00 95.94 83 ILE A CA 1
ATOM 658 C C . ILE A 1 83 ? -3.556 -0.097 7.264 1.00 95.94 83 ILE A C 1
ATOM 660 O O . ILE A 1 83 ? -3.950 1.067 7.318 1.00 95.94 83 ILE A O 1
ATOM 664 N N . TYR A 1 84 ? -2.326 -0.454 7.632 1.00 96.19 84 TYR A N 1
ATOM 665 C CA . TYR A 1 84 ? -1.283 0.501 7.989 1.00 96.19 84 TYR A CA 1
ATOM 666 C C . TYR A 1 84 ? 0.123 -0.015 7.642 1.00 96.19 84 TYR A C 1
ATOM 668 O O . TYR A 1 84 ? 0.466 -1.113 8.058 1.00 96.19 84 TYR A O 1
ATOM 676 N N . PRO A 1 85 ? 0.995 0.780 7.007 1.00 96.00 85 PRO A N 1
ATOM 677 C CA . PRO A 1 85 ? 0.659 1.937 6.182 1.00 96.00 85 PRO A CA 1
ATOM 678 C C . PRO A 1 85 ? 0.066 1.485 4.835 1.00 96.00 85 PRO A C 1
ATOM 680 O O . PRO A 1 85 ? 0.475 0.475 4.258 1.00 96.00 85 PRO A O 1
ATOM 683 N N . TRP A 1 86 ? -0.886 2.249 4.311 1.00 95.06 86 TRP A N 1
ATOM 684 C CA . TRP A 1 86 ? -1.469 2.036 2.987 1.00 95.06 86 TRP A CA 1
ATOM 685 C C . TRP A 1 86 ? -0.449 2.144 1.856 1.00 95.06 86 TRP A C 1
ATOM 687 O O . TRP A 1 86 ? -0.565 1.410 0.880 1.00 95.06 86 TRP A O 1
ATOM 697 N N . ASN A 1 87 ? 0.558 3.007 1.986 1.00 94.25 87 ASN A N 1
ATOM 698 C CA . ASN A 1 87 ? 1.604 3.155 0.971 1.00 94.25 87 ASN A CA 1
ATOM 699 C C . ASN A 1 87 ? 2.405 1.865 0.750 1.00 94.25 87 ASN A C 1
ATOM 701 O O . ASN A 1 87 ? 2.826 1.603 -0.369 1.00 94.25 87 ASN A O 1
ATOM 705 N N . ASN A 1 88 ? 2.588 1.049 1.789 1.00 95.19 88 ASN A N 1
ATOM 706 C CA . ASN A 1 88 ? 3.251 -0.248 1.659 1.00 95.19 88 ASN A CA 1
ATOM 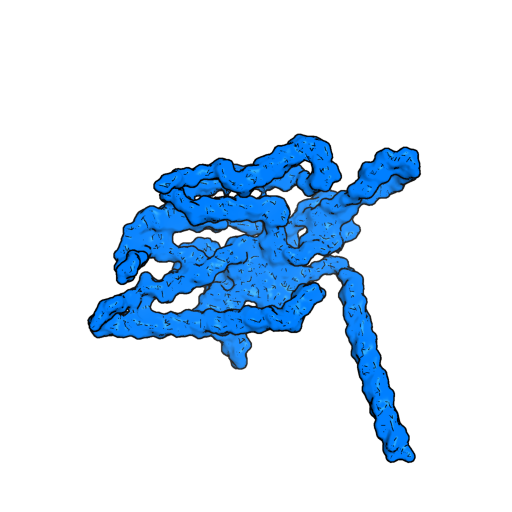707 C C . ASN A 1 88 ? 2.329 -1.302 1.051 1.00 95.19 88 ASN A C 1
ATOM 709 O O . ASN A 1 88 ? 2.768 -2.116 0.249 1.00 95.19 88 ASN A O 1
ATOM 713 N N . TYR A 1 89 ? 1.047 -1.280 1.423 1.00 94.56 89 TYR A N 1
ATOM 714 C CA . TYR A 1 89 ? 0.034 -2.134 0.803 1.00 94.56 89 TYR A CA 1
ATOM 715 C C . TYR A 1 89 ? -0.090 -1.874 -0.707 1.00 94.56 89 TYR A C 1
ATOM 717 O O . TYR A 1 89 ? -0.366 -2.787 -1.475 1.00 94.56 89 TYR A O 1
ATOM 725 N N . ASP A 1 90 ? 0.134 -0.630 -1.129 1.00 92.75 90 ASP A N 1
ATOM 726 C CA . ASP A 1 90 ? 0.117 -0.201 -2.528 1.00 92.75 90 ASP A CA 1
ATOM 727 C C . ASP A 1 90 ? 1.444 -0.394 -3.272 1.00 92.75 90 ASP A C 1
ATOM 729 O O . ASP A 1 90 ? 1.557 0.088 -4.402 1.00 92.75 90 ASP A O 1
ATOM 733 N N . TRP A 1 91 ? 2.428 -1.070 -2.667 1.00 93.25 91 TRP A N 1
ATOM 734 C CA . TRP A 1 91 ? 3.700 -1.356 -3.322 1.00 93.25 91 TRP A CA 1
ATOM 735 C C . TRP A 1 91 ? 3.465 -2.049 -4.669 1.00 93.25 91 TRP A C 1
ATOM 737 O O . TRP A 1 91 ? 2.899 -3.142 -4.742 1.00 93.25 91 TRP A O 1
ATOM 747 N N . ASP A 1 92 ? 3.907 -1.401 -5.742 1.00 92.00 92 ASP A N 1
ATOM 748 C CA . ASP A 1 92 ? 3.697 -1.865 -7.106 1.00 92.00 92 ASP A CA 1
ATOM 749 C C . ASP A 1 92 ? 4.923 -2.639 -7.599 1.00 92.00 92 ASP A C 1
ATOM 751 O O . ASP A 1 92 ? 5.926 -2.079 -8.056 1.00 92.00 92 ASP A O 1
ATOM 755 N N . TYR A 1 93 ? 4.827 -3.963 -7.499 1.00 88.75 93 TYR A N 1
ATOM 756 C CA . TYR A 1 93 ? 5.855 -4.875 -7.984 1.00 88.75 93 TYR A CA 1
ATOM 757 C C . TYR A 1 93 ? 6.067 -4.761 -9.500 1.00 88.75 93 TYR A C 1
ATOM 759 O O . TYR A 1 93 ? 7.191 -4.966 -9.955 1.00 88.75 93 TYR A O 1
ATOM 767 N N . GLY A 1 94 ? 5.029 -4.409 -10.270 1.00 90.19 94 GLY A N 1
ATOM 768 C CA . GLY A 1 94 ? 5.109 -4.249 -11.721 1.00 90.19 94 GLY A CA 1
ATOM 769 C C . GLY A 1 94 ? 6.030 -3.098 -12.107 1.00 90.19 94 GLY A C 1
ATOM 770 O O . GLY A 1 94 ? 6.946 -3.288 -12.904 1.00 90.19 94 GLY A O 1
ATOM 771 N N . ASN A 1 95 ? 5.893 -1.949 -11.438 1.00 92.38 95 ASN A N 1
ATOM 772 C CA . ASN A 1 95 ? 6.776 -0.804 -11.680 1.00 92.38 95 ASN A CA 1
ATOM 773 C C . ASN A 1 95 ? 8.244 -1.140 -11.391 1.00 92.38 95 ASN A C 1
ATOM 775 O O . ASN A 1 95 ? 9.119 -0.734 -12.151 1.00 92.38 95 ASN A O 1
ATOM 779 N N . PHE A 1 96 ? 8.542 -1.913 -10.340 1.00 89.00 96 PHE A N 1
ATOM 780 C CA . PHE A 1 96 ? 9.916 -2.367 -10.095 1.00 89.00 96 PHE A CA 1
ATOM 781 C C . PHE A 1 96 ? 10.442 -3.234 -11.248 1.00 89.00 96 PHE A C 1
ATOM 783 O O . PHE A 1 96 ? 11.589 -3.061 -11.676 1.00 89.00 96 PHE A O 1
ATOM 790 N N . ILE A 1 97 ? 9.622 -4.159 -11.759 1.00 88.81 97 ILE A N 1
ATOM 791 C CA . ILE A 1 97 ? 10.004 -5.007 -12.893 1.00 88.81 97 ILE A CA 1
ATOM 792 C C . ILE A 1 97 ? 10.279 -4.142 -14.128 1.00 88.81 97 ILE A C 1
ATOM 794 O O . ILE A 1 97 ? 11.350 -4.259 -14.727 1.00 88.81 97 ILE A O 1
ATOM 798 N N . ASP A 1 98 ? 9.391 -3.205 -14.451 1.00 90.81 98 ASP A N 1
ATOM 799 C CA . ASP A 1 98 ? 9.556 -2.304 -15.593 1.00 90.81 98 ASP A CA 1
ATOM 800 C C . ASP A 1 98 ? 10.786 -1.396 -15.440 1.00 90.81 98 ASP A C 1
ATOM 802 O O . ASP A 1 98 ? 11.547 -1.176 -16.387 1.00 90.81 98 ASP A O 1
ATOM 806 N N . ASN A 1 99 ? 11.067 -0.920 -14.231 1.00 93.25 99 ASN A N 1
ATOM 807 C CA . ASN A 1 99 ? 12.216 -0.065 -13.948 1.00 93.25 99 ASN A CA 1
ATOM 808 C C . ASN A 1 99 ? 13.572 -0.758 -14.161 1.00 93.25 99 ASN A C 1
ATOM 810 O O . ASN A 1 99 ? 14.566 -0.097 -14.501 1.00 93.25 99 ASN A O 1
ATOM 814 N N . ASN A 1 100 ? 13.628 -2.078 -13.964 1.00 92.12 100 ASN A N 1
ATOM 815 C CA . ASN A 1 100 ? 14.877 -2.840 -13.963 1.00 92.12 100 ASN A CA 1
ATOM 816 C C . ASN A 1 100 ? 15.055 -3.740 -15.188 1.00 92.12 100 ASN A C 1
ATOM 818 O O . ASN A 1 100 ? 16.196 -3.906 -15.636 1.00 92.12 100 ASN A O 1
ATOM 822 N N . TYR A 1 101 ? 13.968 -4.256 -15.765 1.00 91.75 101 TYR A N 1
ATOM 823 C CA . TYR A 1 101 ? 14.009 -5.299 -16.797 1.00 91.75 101 TYR A CA 1
ATOM 824 C C . TYR A 1 101 ? 13.272 -4.941 -18.096 1.00 91.75 101 TYR A C 1
ATOM 826 O O . TYR A 1 101 ? 13.303 -5.733 -19.034 1.00 91.75 101 TYR A O 1
ATOM 834 N N . SER A 1 102 ? 12.659 -3.756 -18.208 1.00 91.06 102 SER A N 1
ATOM 835 C CA . SER A 1 102 ? 12.059 -3.303 -19.475 1.00 91.06 102 SER A CA 1
ATOM 836 C C . SER A 1 102 ? 13.099 -3.036 -20.572 1.00 91.06 102 SER A C 1
ATOM 838 O O . SER A 1 102 ? 14.309 -2.963 -20.327 1.00 91.06 102 SER A O 1
ATOM 840 N N . VAL A 1 103 ? 12.615 -2.799 -21.796 1.00 89.19 103 VAL A N 1
ATOM 841 C CA . VAL A 1 103 ? 13.418 -2.322 -22.936 1.00 89.19 103 VAL A CA 1
ATOM 842 C C . VAL A 1 103 ? 14.196 -1.048 -22.584 1.00 89.19 103 VAL A C 1
ATOM 844 O O . VAL A 1 103 ? 15.380 -0.946 -22.898 1.00 89.19 103 VAL A O 1
ATOM 847 N N . LEU A 1 104 ? 13.578 -0.108 -21.862 1.00 91.25 104 LEU A N 1
ATOM 848 C CA . LEU A 1 104 ? 14.241 1.123 -21.412 1.00 91.25 104 LEU A CA 1
ATOM 849 C C . LEU A 1 104 ? 15.361 0.844 -20.402 1.00 91.25 104 LEU A C 1
ATOM 851 O O . LEU A 1 104 ? 16.377 1.536 -20.387 1.00 91.25 104 LEU A O 1
ATOM 855 N N . ALA A 1 105 ? 15.196 -0.184 -19.570 1.00 91.88 105 ALA A N 1
ATOM 856 C CA . ALA A 1 105 ? 16.162 -0.540 -18.537 1.00 91.88 105 ALA A CA 1
ATOM 857 C C . ALA A 1 105 ? 17.336 -1.388 -19.027 1.00 91.88 105 ALA A C 1
ATOM 859 O O . ALA A 1 105 ? 18.404 -1.376 -18.406 1.00 91.88 105 ALA A O 1
ATOM 860 N N . THR A 1 106 ? 17.114 -2.161 -20.084 1.00 90.69 106 THR A N 1
ATOM 861 C CA . THR A 1 106 ? 18.074 -3.125 -20.632 1.00 90.69 106 THR A CA 1
ATOM 862 C C . THR A 1 106 ? 18.727 -2.635 -21.920 1.00 90.69 106 THR A C 1
ATOM 864 O O . THR A 1 106 ? 19.803 -3.103 -22.274 1.00 90.69 106 THR A O 1
ATOM 867 N N . GLY A 1 107 ? 18.101 -1.691 -22.630 1.00 88.25 107 GLY A N 1
ATOM 868 C CA . GLY A 1 107 ? 18.539 -1.272 -23.959 1.00 88.25 107 GLY A CA 1
ATOM 869 C C . GLY A 1 107 ? 18.354 -2.355 -25.025 1.00 88.25 107 GLY A C 1
ATOM 870 O O . GLY A 1 107 ? 18.976 -2.264 -26.087 1.00 88.25 107 GLY A O 1
ATOM 871 N N . ALA A 1 108 ? 17.536 -3.376 -24.740 1.00 87.25 108 ALA A N 1
ATOM 872 C CA . ALA A 1 108 ? 17.188 -4.413 -25.699 1.00 87.25 108 ALA A CA 1
ATOM 873 C C . ALA A 1 108 ? 16.592 -3.784 -26.966 1.00 87.25 108 ALA A C 1
ATOM 875 O O . ALA A 1 108 ? 15.876 -2.786 -26.911 1.00 87.25 108 ALA A O 1
ATOM 876 N N . THR A 1 109 ? 16.901 -4.344 -28.129 1.00 83.50 109 THR A N 1
ATOM 877 C CA . THR A 1 109 ? 16.467 -3.773 -29.408 1.00 83.50 109 THR A CA 1
ATOM 878 C C . THR A 1 109 ? 16.146 -4.864 -30.417 1.00 83.50 109 THR A C 1
ATOM 880 O O . THR A 1 109 ? 16.745 -5.940 -30.413 1.00 83.50 109 THR A O 1
ATOM 883 N N . LYS A 1 110 ? 15.201 -4.564 -31.313 1.00 81.25 110 LYS A N 1
ATOM 884 C CA . LYS A 1 110 ? 14.811 -5.425 -32.437 1.00 81.25 110 LYS A CA 1
ATOM 885 C C . LYS A 1 110 ? 15.818 -5.390 -33.599 1.00 81.25 110 LYS A C 1
ATOM 887 O O . LYS A 1 110 ? 15.618 -6.083 -34.589 1.00 81.25 110 LYS A O 1
ATOM 892 N N . SER A 1 111 ? 16.875 -4.574 -33.514 1.00 79.19 111 SER A N 1
ATOM 893 C CA . SER A 1 111 ? 17.895 -4.476 -34.565 1.00 79.19 111 SER A CA 1
ATOM 894 C C . SER A 1 111 ? 18.604 -5.818 -34.798 1.00 79.19 111 SER A C 1
ATOM 896 O O . SER A 1 111 ? 19.003 -6.487 -33.851 1.00 79.19 111 SER A O 1
ATOM 898 N N . GLY A 1 112 ? 18.811 -6.189 -36.064 1.00 75.75 112 GLY A N 1
ATOM 899 C CA . GLY A 1 112 ? 19.483 -7.434 -36.460 1.00 75.75 112 GLY A CA 1
ATOM 900 C C . GLY A 1 112 ? 21.016 -7.378 -36.465 1.00 75.75 112 GLY A C 1
ATOM 901 O O . GLY A 1 112 ? 21.648 -8.240 -37.068 1.00 75.75 112 GLY A O 1
ATOM 902 N N . ASN A 1 113 ? 21.640 -6.355 -35.868 1.00 86.69 113 ASN A N 1
ATOM 903 C CA . ASN A 1 113 ? 23.099 -6.204 -35.886 1.00 86.69 113 ASN A CA 1
ATOM 904 C C . ASN A 1 113 ? 23.799 -6.927 -34.713 1.00 86.69 113 ASN A C 1
ATOM 906 O O . ASN A 1 113 ? 23.198 -7.218 -33.682 1.00 86.69 113 ASN A O 1
ATOM 910 N N . ILE A 1 114 ? 25.102 -7.199 -34.851 1.00 80.44 114 ILE A N 1
ATOM 911 C CA . ILE A 1 114 ? 25.891 -7.938 -33.843 1.00 80.44 114 ILE A CA 1
ATOM 912 C C . ILE A 1 114 ? 25.863 -7.242 -32.471 1.00 80.44 114 ILE A C 1
ATOM 914 O O . ILE A 1 114 ? 25.764 -7.901 -31.438 1.00 80.44 114 ILE A O 1
ATOM 918 N N . SER A 1 115 ? 25.898 -5.904 -32.442 1.00 84.50 115 SER A N 1
ATOM 919 C CA . SER A 1 115 ? 25.805 -5.142 -31.188 1.00 84.50 115 SER A CA 1
ATOM 920 C C . SER A 1 115 ? 24.477 -5.394 -30.466 1.00 84.50 115 SER A C 1
ATOM 922 O O . SER A 1 115 ? 24.463 -5.570 -29.249 1.00 84.50 115 SER A O 1
ATOM 924 N N . ALA A 1 116 ? 23.372 -5.462 -31.207 1.00 84.62 116 ALA A N 1
ATOM 925 C CA . ALA A 1 116 ? 22.060 -5.791 -30.671 1.00 84.62 116 ALA A CA 1
ATOM 926 C C . ALA A 1 116 ? 22.001 -7.218 -30.118 1.00 84.62 116 ALA A C 1
ATOM 928 O O . ALA A 1 116 ? 21.419 -7.419 -29.057 1.00 84.62 116 ALA A O 1
ATOM 929 N N . LEU A 1 117 ? 22.660 -8.188 -30.761 1.00 82.62 117 LEU A N 1
ATOM 930 C CA . LEU A 1 117 ? 22.745 -9.558 -30.247 1.00 82.62 117 LEU A CA 1
ATOM 931 C C . LEU A 1 117 ? 23.408 -9.605 -28.860 1.00 82.62 117 LEU A C 1
ATOM 933 O O . LEU A 1 117 ? 22.853 -10.204 -27.940 1.00 82.62 117 LEU A O 1
ATOM 937 N N . PHE A 1 118 ? 24.539 -8.914 -28.676 1.00 87.44 118 PHE A N 1
ATOM 938 C CA . PHE A 1 118 ? 25.199 -8.833 -27.367 1.00 87.44 118 PHE A CA 1
ATOM 939 C C . PHE A 1 118 ? 24.358 -8.084 -26.323 1.00 87.44 118 PHE A C 1
ATOM 941 O O . PHE A 1 118 ? 24.242 -8.552 -25.192 1.00 87.44 118 PHE A O 1
ATOM 948 N N . LYS A 1 119 ? 23.726 -6.961 -26.695 1.00 86.69 119 LYS A N 1
ATOM 949 C CA . LYS A 1 119 ? 22.827 -6.215 -25.793 1.00 86.69 119 LYS A CA 1
ATOM 950 C C . LYS A 1 119 ? 21.625 -7.049 -25.357 1.00 86.69 119 LYS A C 1
ATOM 952 O O . LYS A 1 119 ? 21.269 -7.042 -24.185 1.00 86.69 119 LYS A O 1
ATOM 957 N N . ASN A 1 120 ? 21.025 -7.797 -26.278 1.00 87.69 120 ASN A N 1
ATOM 958 C CA . ASN A 1 120 ? 19.888 -8.663 -25.981 1.00 87.69 120 ASN A CA 1
ATOM 959 C C . ASN A 1 120 ? 20.299 -9.850 -25.096 1.00 87.69 120 ASN A C 1
ATOM 961 O O . ASN A 1 120 ? 19.525 -10.255 -24.232 1.00 87.69 120 ASN A O 1
ATOM 965 N N . MET A 1 121 ? 21.521 -10.371 -25.251 1.00 89.44 121 MET A N 1
ATOM 966 C CA . MET A 1 121 ? 22.060 -11.395 -24.351 1.00 89.44 121 MET A CA 1
ATOM 967 C C . MET A 1 121 ? 22.260 -10.856 -22.927 1.00 89.44 121 MET A C 1
ATOM 969 O O . MET A 1 121 ? 21.855 -11.505 -21.966 1.00 89.44 121 MET A O 1
ATOM 973 N N . ASP A 1 122 ? 22.829 -9.656 -22.772 1.00 90.62 122 ASP A N 1
ATOM 974 C CA . ASP A 1 122 ? 22.968 -9.017 -21.454 1.00 90.62 122 ASP A CA 1
ATOM 975 C C . ASP A 1 122 ? 21.598 -8.716 -20.822 1.00 90.62 122 ASP A C 1
ATOM 977 O O . ASP A 1 122 ? 21.367 -9.018 -19.650 1.00 90.62 122 ASP A O 1
ATOM 981 N N . ALA A 1 123 ? 20.642 -8.229 -21.620 1.00 90.94 123 ALA A N 1
ATOM 982 C CA . ALA A 1 123 ? 19.255 -8.039 -21.202 1.00 90.94 123 ALA A CA 1
ATOM 983 C C . ALA A 1 123 ? 18.623 -9.343 -20.686 1.00 90.94 123 ALA A C 1
ATOM 985 O O . ALA A 1 123 ? 18.001 -9.353 -19.622 1.00 90.94 123 ALA A O 1
ATOM 986 N N . PHE A 1 124 ? 18.828 -10.452 -21.402 1.00 89.88 124 PHE A N 1
ATOM 987 C CA . PHE A 1 124 ? 18.357 -11.775 -21.000 1.00 89.88 124 PHE A CA 1
ATOM 988 C C . PHE A 1 124 ? 19.011 -12.246 -19.694 1.00 89.88 124 PHE A C 1
ATOM 990 O O . PHE A 1 124 ? 18.318 -12.692 -18.780 1.00 89.88 124 PHE A O 1
ATOM 997 N N . MET A 1 125 ? 20.328 -12.074 -19.546 1.00 91.50 125 MET A N 1
ATOM 998 C CA . MET A 1 125 ? 21.035 -12.404 -18.304 1.00 91.50 125 MET A CA 1
ATOM 999 C C . MET A 1 125 ? 20.554 -11.559 -17.121 1.00 91.50 125 MET A C 1
ATOM 1001 O O . MET A 1 125 ? 20.408 -12.072 -16.009 1.00 91.50 125 MET A O 1
ATOM 1005 N N . LYS A 1 126 ? 20.269 -10.274 -17.344 1.00 92.38 126 LYS A N 1
ATOM 1006 C CA . LYS A 1 126 ? 19.686 -9.389 -16.332 1.00 92.38 126 LYS A CA 1
ATOM 1007 C C . LYS A 1 126 ? 18.283 -9.846 -15.931 1.00 92.38 126 LYS A C 1
ATOM 1009 O O . LYS A 1 126 ? 17.973 -9.865 -14.745 1.00 92.38 126 LYS A O 1
ATOM 1014 N N . LEU A 1 127 ? 17.463 -10.274 -16.888 1.00 89.62 127 LEU A N 1
ATOM 1015 C CA . LEU A 1 127 ? 16.141 -10.833 -16.616 1.00 89.62 127 LEU A CA 1
ATOM 1016 C C . LEU A 1 127 ? 16.229 -12.121 -15.776 1.00 89.62 127 LEU A C 1
ATOM 1018 O O . LEU A 1 127 ? 15.494 -12.262 -14.801 1.00 89.62 127 LEU A O 1
ATOM 1022 N N . ILE A 1 128 ? 17.169 -13.024 -16.085 1.00 88.44 128 ILE A N 1
ATOM 1023 C CA . ILE A 1 128 ? 17.421 -14.227 -15.270 1.00 88.44 128 ILE A CA 1
ATOM 1024 C C . ILE A 1 128 ? 17.794 -13.847 -13.831 1.00 88.44 128 ILE A C 1
ATOM 1026 O O . ILE A 1 128 ? 17.258 -14.431 -12.886 1.00 88.44 128 ILE A O 1
ATOM 1030 N N . LYS A 1 129 ? 18.667 -12.847 -13.641 1.00 89.38 129 LYS A N 1
ATOM 1031 C CA . LYS A 1 129 ? 18.988 -12.323 -12.301 1.00 89.38 129 LYS A CA 1
ATOM 1032 C C . LYS A 1 129 ? 17.738 -11.806 -11.586 1.00 89.38 129 LYS A C 1
ATOM 1034 O O . LYS A 1 129 ? 17.544 -12.132 -10.418 1.00 89.38 129 LYS A O 1
ATOM 1039 N N . GLY A 1 130 ? 16.841 -11.121 -12.293 1.00 88.62 130 GLY A N 1
ATOM 1040 C CA . GLY A 1 130 ? 15.526 -10.727 -11.776 1.00 88.62 130 GLY A CA 1
ATOM 1041 C C . GLY A 1 130 ? 14.696 -11.893 -11.239 1.00 88.62 130 GLY A C 1
ATOM 1042 O O . GLY A 1 130 ? 14.163 -11.848 -10.128 1.00 88.62 130 GLY A O 1
ATOM 1043 N N . TYR A 1 131 ? 14.627 -12.987 -11.996 1.00 86.94 131 TYR A N 1
ATOM 1044 C CA . TYR A 1 131 ? 13.872 -14.169 -11.585 1.00 86.94 131 TYR A CA 1
ATOM 1045 C C . TYR A 1 131 ? 14.476 -14.897 -10.382 1.00 86.94 131 TYR A C 1
ATOM 1047 O O . TYR A 1 131 ? 13.729 -15.458 -9.579 1.00 86.94 131 TYR A O 1
ATOM 1055 N N . VAL A 1 132 ? 15.804 -14.900 -10.245 1.00 88.31 132 VAL A N 1
ATOM 1056 C CA . VAL A 1 132 ? 16.504 -15.780 -9.295 1.00 88.31 132 VAL A CA 1
ATOM 1057 C C . VAL A 1 132 ? 17.050 -15.036 -8.075 1.00 88.31 132 VAL A C 1
ATOM 1059 O O . VAL A 1 132 ? 16.882 -15.498 -6.943 1.00 88.31 132 VAL A O 1
ATOM 1062 N N . SER A 1 133 ? 17.696 -13.886 -8.269 1.00 89.62 133 SER A N 1
ATOM 1063 C CA . SER A 1 133 ? 18.537 -13.246 -7.251 1.00 89.62 133 SER A CA 1
ATOM 1064 C C . SER A 1 133 ? 18.100 -11.851 -6.823 1.00 89.62 133 SER A C 1
ATOM 1066 O O . SER A 1 133 ? 18.320 -11.508 -5.660 1.00 89.62 133 SER A O 1
ATOM 1068 N N . ASP A 1 134 ? 17.519 -11.048 -7.712 1.00 92.00 134 ASP A N 1
ATOM 1069 C CA . ASP A 1 134 ? 17.318 -9.626 -7.427 1.00 92.00 13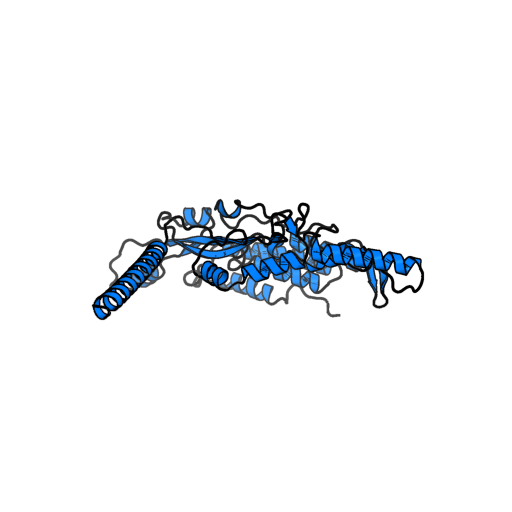4 ASP A CA 1
ATOM 1070 C C . ASP A 1 134 ? 16.127 -9.410 -6.478 1.00 92.00 134 ASP A C 1
ATOM 1072 O O . ASP A 1 134 ? 15.004 -9.804 -6.794 1.00 92.00 134 ASP A O 1
ATOM 1076 N N . PRO A 1 135 ? 16.341 -8.784 -5.308 1.00 92.00 135 PRO A N 1
ATOM 1077 C CA . PRO A 1 135 ? 15.290 -8.592 -4.319 1.00 92.00 135 PRO A CA 1
ATOM 1078 C C . PRO A 1 135 ? 14.275 -7.530 -4.742 1.00 92.00 135 PRO A C 1
ATOM 1080 O O . PRO A 1 135 ? 14.653 -6.429 -5.139 1.00 92.00 135 PRO A O 1
ATOM 1083 N N . ASN A 1 136 ? 12.990 -7.820 -4.536 1.00 89.44 136 ASN A N 1
ATOM 1084 C CA . ASN A 1 136 ? 11.914 -6.838 -4.636 1.00 89.44 136 ASN A CA 1
ATOM 1085 C C . ASN A 1 136 ? 10.888 -7.036 -3.504 1.00 89.44 136 ASN A C 1
ATOM 1087 O O . ASN A 1 136 ? 10.142 -8.015 -3.550 1.00 89.44 136 ASN A O 1
ATOM 1091 N N . PRO A 1 137 ? 10.816 -6.135 -2.507 1.00 92.69 137 PRO A N 1
ATOM 1092 C CA . PRO A 1 137 ? 11.624 -4.916 -2.352 1.00 92.69 137 PRO A CA 1
ATOM 1093 C C . PRO A 1 137 ? 13.100 -5.164 -1.980 1.00 92.69 137 PRO A C 1
ATOM 1095 O O . PRO A 1 137 ? 13.433 -6.146 -1.322 1.00 92.69 137 PRO A O 1
ATOM 1098 N N . ALA A 1 138 ? 14.000 -4.248 -2.338 1.00 90.94 138 ALA A N 1
ATOM 1099 C CA . ALA A 1 138 ? 15.417 -4.290 -1.962 1.00 90.94 138 ALA A CA 1
ATOM 1100 C C . ALA A 1 138 ? 15.690 -3.551 -0.639 1.00 90.94 138 ALA A C 1
ATOM 1102 O O . ALA A 1 138 ? 14.866 -2.784 -0.155 1.00 90.94 138 ALA A O 1
ATOM 1103 N N . ASP A 1 139 ? 16.882 -3.706 -0.057 1.00 91.56 139 ASP A N 1
ATOM 1104 C CA . ASP A 1 139 ? 17.219 -3.102 1.247 1.00 91.56 139 ASP A CA 1
ATOM 1105 C C . ASP A 1 139 ? 17.178 -1.553 1.234 1.00 91.56 139 ASP A C 1
ATOM 1107 O O . ASP A 1 139 ? 17.004 -0.916 2.274 1.00 91.56 139 ASP A O 1
ATOM 1111 N N . THR A 1 140 ? 17.294 -0.945 0.050 1.00 91.56 140 THR A N 1
ATOM 1112 C CA . THR A 1 140 ? 17.222 0.504 -0.207 1.00 91.56 140 THR A CA 1
ATOM 1113 C C . THR A 1 140 ? 15.848 0.987 -0.680 1.00 91.56 140 THR A C 1
ATOM 1115 O O . THR A 1 140 ? 15.676 2.187 -0.936 1.00 91.56 140 THR A O 1
ATOM 1118 N N . SER A 1 141 ? 14.880 0.083 -0.819 1.00 92.44 141 SER A N 1
ATOM 1119 C CA . SER A 1 141 ? 13.526 0.398 -1.259 1.00 92.44 141 SER A CA 1
ATOM 1120 C C . SER A 1 141 ? 12.749 1.176 -0.190 1.00 92.44 141 SER A C 1
ATOM 1122 O O . SER A 1 141 ? 12.957 1.027 1.016 1.00 92.44 141 SER A O 1
ATOM 1124 N N . TYR A 1 142 ? 11.851 2.052 -0.637 1.00 92.62 142 TYR A N 1
ATOM 1125 C CA . TYR A 1 142 ? 10.815 2.675 0.188 1.00 92.62 142 TYR A CA 1
ATOM 1126 C C . TYR A 1 142 ? 9.660 3.143 -0.707 1.00 92.62 142 TYR A C 1
ATOM 1128 O O . TYR A 1 142 ? 9.920 3.510 -1.856 1.00 92.62 142 TYR A O 1
ATOM 1136 N N . PRO A 1 143 ? 8.402 3.115 -0.228 1.00 91.44 143 PRO A N 1
ATOM 1137 C CA . PRO A 1 143 ? 7.259 3.504 -1.053 1.00 91.44 143 PRO A CA 1
ATOM 1138 C C . PRO A 1 143 ? 7.359 4.950 -1.544 1.00 91.44 143 PRO A C 1
ATOM 1140 O O . PRO A 1 143 ? 7.686 5.855 -0.771 1.00 91.44 143 PRO A O 1
ATOM 1143 N N . GLY A 1 144 ? 7.067 5.167 -2.823 1.00 91.56 144 GLY A N 1
ATOM 1144 C CA . GLY A 1 144 ? 7.117 6.470 -3.485 1.00 91.56 144 GLY A CA 1
ATOM 1145 C C . GLY A 1 144 ? 8.508 6.903 -3.939 1.00 91.56 144 GLY A C 1
ATOM 1146 O O . GLY A 1 144 ? 8.686 8.051 -4.365 1.00 91.56 144 GLY A O 1
ATOM 1147 N N . LYS A 1 145 ? 9.506 6.014 -3.852 1.00 92.31 145 LYS A N 1
ATOM 1148 C CA . LYS A 1 145 ? 10.867 6.284 -4.318 1.00 92.31 145 LYS A CA 1
ATOM 1149 C C . LYS A 1 145 ? 10.883 6.415 -5.842 1.00 92.31 145 LYS A C 1
ATOM 1151 O O . LYS A 1 145 ? 10.703 5.440 -6.562 1.00 92.31 145 LYS A O 1
ATOM 1156 N N . MET A 1 146 ? 11.178 7.614 -6.342 1.00 91.44 146 MET A N 1
ATOM 1157 C CA . MET A 1 146 ? 11.388 7.867 -7.775 1.00 91.44 146 MET A CA 1
ATOM 1158 C C . MET A 1 146 ? 12.789 7.415 -8.225 1.00 91.44 146 MET A C 1
ATOM 1160 O O . MET A 1 146 ? 13.632 8.228 -8.602 1.00 91.44 146 MET A O 1
ATOM 1164 N N . ALA A 1 147 ? 13.065 6.118 -8.148 1.00 92.38 147 ALA A N 1
ATOM 1165 C CA . ALA A 1 147 ? 14.316 5.511 -8.596 1.00 92.38 147 ALA A CA 1
ATOM 1166 C C . ALA A 1 147 ? 14.047 4.114 -9.163 1.00 92.38 147 ALA A C 1
ATOM 1168 O O . ALA A 1 147 ? 12.953 3.577 -8.999 1.00 92.38 147 ALA A O 1
ATOM 1169 N N . LYS A 1 148 ? 15.054 3.503 -9.800 1.00 90.56 148 LYS A N 1
ATOM 1170 C CA . LYS A 1 148 ? 14.893 2.173 -10.406 1.00 90.56 148 LYS A CA 1
ATOM 1171 C C . LYS A 1 148 ? 14.523 1.087 -9.389 1.00 90.56 148 LYS A C 1
ATOM 1173 O O . LYS A 1 148 ? 13.807 0.160 -9.730 1.00 90.56 148 LYS A O 1
ATOM 1178 N N . ASP A 1 149 ? 14.964 1.217 -8.142 1.00 86.75 149 ASP A N 1
ATOM 1179 C CA . ASP A 1 149 ? 14.664 0.288 -7.045 1.00 86.75 149 ASP A CA 1
ATOM 1180 C C . ASP A 1 149 ? 13.410 0.674 -6.225 1.00 86.75 149 ASP A C 1
ATOM 1182 O O . ASP A 1 149 ? 13.214 0.185 -5.107 1.00 86.75 149 ASP A O 1
ATOM 1186 N N . GLY A 1 150 ? 12.584 1.583 -6.755 1.00 89.81 150 GLY A N 1
ATOM 1187 C CA . GLY A 1 150 ? 11.300 1.991 -6.185 1.00 89.81 150 GLY A CA 1
ATOM 1188 C C . GLY A 1 150 ? 10.084 1.362 -6.872 1.00 89.81 150 GLY A C 1
ATOM 1189 O O . GLY A 1 150 ? 10.205 0.655 -7.871 1.00 89.81 150 GLY A O 1
ATOM 1190 N N . ASP A 1 151 ? 8.903 1.673 -6.338 1.00 91.81 151 ASP A N 1
ATOM 1191 C CA . ASP A 1 151 ? 7.572 1.229 -6.787 1.00 91.81 151 ASP A CA 1
ATOM 1192 C C . ASP A 1 151 ? 6.868 2.232 -7.721 1.00 91.81 151 ASP A C 1
ATOM 1194 O O . ASP A 1 151 ? 5.683 2.102 -8.025 1.00 91.81 151 ASP A O 1
ATOM 1198 N N . VAL A 1 152 ? 7.589 3.256 -8.175 1.00 94.31 152 VAL A N 1
ATOM 1199 C CA . VAL A 1 152 ? 7.098 4.318 -9.064 1.00 94.31 152 VAL A CA 1
ATOM 1200 C C . VAL A 1 152 ? 7.628 4.057 -10.478 1.00 94.31 152 VAL A C 1
ATOM 1202 O O . VAL A 1 152 ? 8.790 3.665 -10.582 1.00 94.31 152 VAL A O 1
ATOM 1205 N N . PRO A 1 153 ? 6.861 4.283 -11.564 1.00 94.19 153 PRO A N 1
ATOM 1206 C CA . PRO A 1 153 ? 7.312 4.013 -12.936 1.00 94.19 153 PRO A CA 1
ATOM 1207 C C . PRO A 1 153 ? 8.409 4.999 -13.382 1.00 94.19 153 PRO A C 1
ATOM 1209 O O . PRO A 1 153 ? 8.152 5.986 -14.066 1.00 94.19 153 PRO A O 1
ATOM 1212 N N . TYR A 1 154 ? 9.656 4.750 -12.981 1.00 95.12 154 TYR A N 1
ATOM 1213 C CA . TYR A 1 154 ? 10.787 5.679 -13.049 1.00 95.12 154 TYR A CA 1
ATOM 1214 C C . TYR A 1 154 ? 10.953 6.319 -14.428 1.00 95.12 154 TYR A C 1
ATOM 1216 O O . TYR A 1 154 ? 11.097 7.539 -14.511 1.00 95.12 154 TYR A O 1
ATOM 1224 N N . TYR A 1 155 ? 10.900 5.516 -15.496 1.00 94.44 155 TYR A N 1
ATOM 1225 C CA . TYR A 1 155 ? 11.084 6.012 -16.859 1.00 94.44 155 TYR A CA 1
ATOM 1226 C C . TYR A 1 155 ? 9.957 6.954 -17.302 1.00 94.44 155 TYR A C 1
ATOM 1228 O O . TYR A 1 155 ? 10.252 8.030 -17.819 1.00 94.44 155 TYR A O 1
ATOM 1236 N N . GLU A 1 156 ? 8.697 6.625 -16.998 1.00 93.06 156 GLU A N 1
ATOM 1237 C CA . GLU A 1 156 ? 7.538 7.491 -17.269 1.00 93.06 156 GLU A CA 1
ATOM 1238 C C . GLU A 1 156 ? 7.699 8.849 -16.558 1.00 93.06 156 GLU A C 1
ATOM 1240 O O . GLU A 1 156 ? 7.489 9.911 -17.141 1.00 93.06 156 GLU A O 1
ATOM 1245 N N . CYS A 1 157 ? 8.188 8.842 -15.315 1.00 94.25 157 CYS A N 1
ATOM 1246 C CA . CYS A 1 157 ? 8.345 10.047 -14.491 1.00 94.25 157 CYS A CA 1
ATOM 1247 C C . CYS A 1 157 ? 9.533 10.942 -14.883 1.00 94.25 157 CYS A C 1
ATOM 1249 O O . CYS A 1 157 ? 9.616 12.088 -14.418 1.00 94.25 157 CYS A O 1
ATOM 1251 N N . ILE A 1 158 ? 10.453 10.432 -15.709 1.00 94.31 158 ILE A N 1
ATOM 1252 C CA . ILE A 1 158 ? 11.513 11.214 -16.366 1.00 94.31 158 ILE A CA 1
ATOM 1253 C C . ILE A 1 158 ? 11.222 11.468 -17.852 1.00 94.31 158 ILE A C 1
ATOM 1255 O O . ILE A 1 158 ? 11.999 12.156 -18.504 1.00 94.31 158 ILE A O 1
ATOM 1259 N N . GLY A 1 159 ? 10.094 10.962 -18.358 1.00 92.88 159 GLY A N 1
ATOM 1260 C CA . GLY A 1 159 ? 9.558 11.262 -19.683 1.00 92.88 159 GLY A CA 1
ATOM 1261 C C . GLY A 1 159 ? 9.955 10.273 -20.759 1.00 92.88 159 GLY A C 1
ATOM 1262 O O . GLY A 1 159 ? 9.569 10.472 -21.898 1.00 92.88 159 GLY A O 1
ATOM 1263 N N . ASN A 1 160 ? 10.678 9.211 -20.416 1.00 93.38 160 ASN A N 1
ATOM 1264 C CA . ASN A 1 160 ? 11.071 8.184 -21.368 1.00 93.38 160 ASN A CA 1
ATOM 1265 C C . ASN A 1 160 ? 9.977 7.120 -21.434 1.00 93.38 160 ASN A C 1
ATOM 1267 O O . ASN A 1 160 ? 9.763 6.388 -20.467 1.00 93.38 160 ASN A O 1
ATOM 1271 N N . ILE A 1 161 ? 9.313 7.014 -22.579 1.00 90.75 161 ILE A N 1
ATOM 1272 C CA . ILE A 1 161 ? 8.327 5.966 -22.854 1.00 90.75 161 ILE A CA 1
ATOM 1273 C C . ILE A 1 161 ? 8.704 5.222 -24.138 1.00 90.75 161 ILE A C 1
ATOM 1275 O O . ILE A 1 161 ? 9.579 5.658 -24.888 1.00 90.75 161 ILE A O 1
ATOM 1279 N N . VAL A 1 162 ? 8.076 4.070 -24.362 1.00 89.19 162 VAL A N 1
ATOM 1280 C CA . VAL A 1 162 ? 8.276 3.251 -25.562 1.00 89.19 162 VAL A CA 1
ATOM 1281 C C . VAL A 1 162 ? 7.001 3.301 -26.400 1.00 89.19 162 VAL A C 1
ATOM 1283 O O . VAL A 1 162 ? 5.918 3.098 -25.852 1.00 89.19 162 VAL A O 1
ATOM 1286 N N . ASP A 1 163 ? 7.121 3.592 -27.695 1.00 86.31 163 ASP A N 1
ATOM 1287 C CA . ASP A 1 163 ? 5.994 3.545 -28.636 1.00 86.31 163 ASP A CA 1
ATOM 1288 C C . ASP A 1 163 ? 5.601 2.098 -29.015 1.00 86.31 163 ASP A C 1
ATOM 1290 O O . ASP A 1 163 ? 6.195 1.121 -28.546 1.00 86.31 163 ASP A O 1
ATOM 1294 N N . SER A 1 164 ? 4.575 1.934 -29.857 1.00 83.00 164 SER A N 1
ATOM 1295 C CA . SER A 1 164 ? 4.116 0.615 -30.322 1.00 83.00 164 SER A CA 1
ATOM 1296 C C . SER A 1 164 ? 5.180 -0.150 -31.112 1.00 83.00 164 SER A C 1
ATOM 1298 O O . SER A 1 164 ? 5.185 -1.385 -31.144 1.00 83.00 164 SER A O 1
ATOM 1300 N N . GLU A 1 165 ? 6.110 0.563 -31.734 1.00 81.94 165 GLU A N 1
ATOM 1301 C CA . GLU A 1 165 ? 7.168 0.005 -32.561 1.00 81.94 165 GLU A CA 1
ATOM 1302 C C . GLU A 1 165 ? 8.382 -0.424 -31.718 1.00 81.94 165 GLU A C 1
ATOM 1304 O O . GLU A 1 165 ? 9.137 -1.316 -32.126 1.00 81.94 165 GLU A O 1
ATOM 1309 N N . GLY A 1 166 ? 8.521 0.105 -30.501 1.00 79.25 166 GLY A N 1
ATOM 1310 C CA . GLY A 1 166 ? 9.629 -0.167 -29.590 1.00 79.25 166 GLY A CA 1
ATOM 1311 C C . GLY A 1 166 ? 10.664 0.960 -29.508 1.00 79.25 166 GLY A C 1
ATOM 1312 O O . GLY A 1 166 ? 11.727 0.751 -28.920 1.00 79.25 166 GLY A O 1
ATOM 1313 N N . ASN A 1 167 ? 10.400 2.124 -30.103 1.00 84.06 167 ASN A N 1
ATOM 1314 C CA . ASN A 1 167 ? 11.294 3.274 -30.060 1.00 84.06 167 ASN A CA 1
ATOM 1315 C C . ASN A 1 167 ? 11.087 4.077 -28.778 1.00 84.06 167 ASN A C 1
ATOM 1317 O O . ASN A 1 167 ? 9.983 4.184 -28.247 1.00 84.06 167 ASN A O 1
ATOM 1321 N N . GLN A 1 168 ? 12.174 4.672 -28.295 1.00 88.44 168 GLN A N 1
ATOM 1322 C CA . GLN A 1 168 ? 12.130 5.560 -27.142 1.00 88.44 168 GLN A CA 1
ATOM 1323 C C . GLN A 1 168 ? 11.653 6.940 -27.584 1.00 88.44 168 GLN A C 1
ATOM 1325 O O . GLN A 1 168 ? 12.252 7.545 -28.474 1.00 88.44 168 GLN A O 1
ATOM 1330 N N . ILE A 1 169 ? 10.611 7.447 -26.936 1.00 90.88 169 ILE A N 1
ATOM 1331 C CA . ILE A 1 169 ? 10.087 8.793 -27.166 1.00 90.88 169 ILE A CA 1
ATOM 1332 C C . ILE A 1 169 ? 10.014 9.562 -25.844 1.00 90.88 169 ILE A C 1
ATOM 1334 O O . ILE A 1 169 ? 9.981 8.967 -24.762 1.00 90.88 169 ILE A O 1
ATOM 1338 N N . SER A 1 170 ? 10.013 10.892 -25.947 1.00 92.75 170 SER A N 1
ATOM 1339 C CA . SER A 1 170 ? 9.890 11.797 -24.804 1.00 92.75 170 SER A CA 1
ATOM 1340 C C . SER A 1 170 ? 8.470 12.354 -24.716 1.00 92.75 170 SER A C 1
ATOM 1342 O O . SER A 1 170 ? 8.010 12.981 -25.669 1.00 92.75 170 SER A O 1
ATOM 1344 N N . ASP A 1 171 ? 7.789 12.144 -23.587 1.00 91.38 171 ASP A N 1
ATOM 1345 C CA . ASP A 1 171 ? 6.442 12.677 -23.339 1.00 91.38 171 ASP A CA 1
ATOM 1346 C C . ASP A 1 171 ? 6.388 13.534 -22.052 1.00 91.38 171 ASP A C 1
ATOM 1348 O O . ASP A 1 171 ? 6.328 13.007 -20.934 1.00 91.38 171 ASP A O 1
ATOM 1352 N N . PRO A 1 172 ? 6.367 14.876 -22.176 1.00 90.44 172 PRO A N 1
ATOM 1353 C CA . PRO A 1 172 ? 6.220 15.784 -21.037 1.00 90.44 172 PRO A CA 1
ATOM 1354 C C . PRO A 1 172 ? 4.895 15.626 -20.267 1.00 90.44 172 PRO A C 1
ATOM 1356 O O . PRO A 1 172 ? 4.827 15.926 -19.067 1.00 90.44 172 PRO A O 1
ATOM 1359 N N . VAL A 1 173 ? 3.828 15.158 -20.924 1.00 90.00 173 VAL A N 1
ATOM 1360 C CA . VAL A 1 173 ? 2.528 14.920 -20.280 1.00 90.00 173 VAL A CA 1
ATOM 1361 C C . VAL A 1 173 ? 2.617 13.703 -19.361 1.00 90.00 173 VAL A C 1
ATOM 1363 O O . VAL A 1 173 ? 2.116 13.754 -18.235 1.00 90.00 173 VAL A O 1
ATOM 1366 N N . ALA A 1 174 ? 3.331 12.653 -19.772 1.00 90.56 174 ALA A N 1
ATOM 1367 C CA . ALA A 1 174 ? 3.614 11.495 -18.925 1.00 90.56 174 ALA A CA 1
ATOM 1368 C C . ALA A 1 174 ? 4.402 11.887 -17.659 1.00 90.56 174 ALA A C 1
ATOM 1370 O O . ALA A 1 174 ? 4.038 11.487 -16.550 1.00 90.56 174 ALA A O 1
ATOM 1371 N N . VAL A 1 175 ? 5.403 12.772 -17.788 1.00 93.88 175 VAL A N 1
ATOM 1372 C CA . VAL A 1 175 ? 6.180 13.293 -16.642 1.00 93.88 175 VAL A CA 1
ATOM 1373 C C . VAL A 1 175 ? 5.281 13.976 -15.618 1.00 93.88 175 VAL A C 1
ATOM 1375 O O . VAL A 1 175 ? 5.321 13.656 -14.426 1.00 93.88 175 VAL A O 1
ATOM 1378 N N . SER A 1 176 ? 4.495 14.954 -16.074 1.00 93.88 176 SER A N 1
ATOM 1379 C CA . SER A 1 176 ? 3.617 15.737 -15.200 1.00 93.88 176 SER A CA 1
ATOM 1380 C C . SER A 1 176 ? 2.549 14.853 -14.547 1.00 93.88 176 SER A C 1
ATOM 1382 O O . SER A 1 176 ? 2.349 14.933 -13.332 1.00 93.88 176 SER A O 1
ATOM 1384 N N . THR A 1 177 ? 1.962 13.926 -15.311 1.00 93.31 177 THR A N 1
ATOM 1385 C CA . THR A 1 177 ? 0.975 12.954 -14.821 1.00 93.31 177 THR A CA 1
ATOM 1386 C C . THR A 1 177 ? 1.568 12.019 -13.764 1.00 93.31 177 THR A C 1
ATOM 1388 O O . THR A 1 177 ? 0.998 11.899 -12.676 1.00 93.31 177 THR A O 1
ATOM 1391 N N . CYS A 1 178 ? 2.728 11.393 -14.017 1.00 94.75 178 CYS A N 1
ATOM 1392 C CA . CYS A 1 178 ? 3.365 10.527 -13.022 1.00 94.75 178 CYS A CA 1
ATOM 1393 C C . CYS A 1 178 ? 3.669 11.309 -11.736 1.00 94.75 178 CYS A C 1
ATOM 1395 O O . CYS A 1 178 ? 3.356 10.853 -10.633 1.00 94.75 178 CYS A O 1
ATOM 1397 N N . ARG A 1 179 ? 4.277 12.498 -11.846 1.00 94.44 179 ARG A N 1
ATOM 1398 C CA . ARG A 1 179 ? 4.645 13.295 -10.666 1.00 94.44 179 ARG A CA 1
ATOM 1399 C C . ARG A 1 179 ? 3.419 13.689 -9.849 1.00 94.44 179 ARG A C 1
ATOM 1401 O O . ARG A 1 179 ? 3.489 13.646 -8.620 1.00 94.44 179 ARG A O 1
ATOM 1408 N N . ALA A 1 180 ? 2.305 14.014 -10.507 1.00 95.44 180 ALA A N 1
ATOM 1409 C CA . ALA A 1 180 ? 1.028 14.255 -9.845 1.00 95.44 180 ALA A CA 1
ATOM 1410 C C . ALA A 1 180 ? 0.537 13.003 -9.101 1.00 95.44 180 ALA A C 1
ATOM 1412 O O . ALA A 1 180 ? 0.276 13.083 -7.901 1.00 95.44 180 ALA A O 1
ATOM 1413 N N . ILE A 1 181 ? 0.512 11.836 -9.756 1.00 95.31 181 ILE A N 1
ATOM 1414 C CA . ILE A 1 181 ? 0.132 10.555 -9.133 1.00 95.31 181 ILE A CA 1
ATOM 1415 C C . ILE A 1 181 ? 1.007 10.252 -7.912 1.00 95.31 181 ILE A C 1
ATOM 1417 O O . ILE A 1 181 ? 0.484 9.955 -6.836 1.00 95.31 181 ILE A O 1
ATOM 1421 N N . ASN A 1 182 ? 2.330 10.367 -8.048 1.00 94.38 182 ASN A N 1
ATOM 1422 C CA . ASN A 1 182 ? 3.267 10.096 -6.962 1.00 94.38 182 ASN A CA 1
ATOM 1423 C C . ASN A 1 182 ? 3.049 11.059 -5.788 1.00 94.38 182 ASN A C 1
ATOM 1425 O O . ASN A 1 182 ? 2.996 10.652 -4.628 1.00 94.38 182 ASN A O 1
ATOM 1429 N N . LYS A 1 183 ? 2.853 12.348 -6.081 1.00 94.62 183 LYS A N 1
ATOM 1430 C CA . LYS A 1 183 ? 2.537 13.349 -5.061 1.00 94.62 183 LYS A CA 1
ATOM 1431 C C . LYS A 1 183 ? 1.226 13.013 -4.352 1.00 94.62 183 LYS A C 1
ATOM 1433 O O . LYS A 1 183 ? 1.169 13.096 -3.129 1.00 94.62 183 LYS A O 1
ATOM 1438 N N . ILE A 1 184 ? 0.184 12.590 -5.063 1.00 94.75 184 ILE A N 1
ATOM 1439 C CA . ILE A 1 184 ? -1.096 12.228 -4.440 1.00 94.75 184 ILE A CA 1
ATOM 1440 C C . ILE A 1 184 ? -0.927 11.006 -3.537 1.00 94.75 184 ILE A C 1
ATOM 1442 O O . ILE A 1 184 ? -1.323 11.083 -2.372 1.00 94.75 184 ILE A O 1
ATOM 1446 N N . LYS A 1 185 ? -0.297 9.929 -4.025 1.00 92.81 185 LYS A N 1
ATOM 1447 C CA . LYS A 1 185 ? -0.069 8.699 -3.251 1.00 92.81 185 LYS A CA 1
ATOM 1448 C C . LYS A 1 185 ? 0.757 8.953 -1.986 1.00 92.81 185 LYS A C 1
ATOM 1450 O O . LYS A 1 185 ? 0.312 8.614 -0.896 1.00 92.81 185 LYS A O 1
ATOM 1455 N N . TYR A 1 186 ? 1.910 9.616 -2.105 1.00 91.12 186 TYR A N 1
ATOM 1456 C CA . TYR A 1 186 ? 2.930 9.607 -1.044 1.00 91.12 186 TYR A CA 1
ATOM 1457 C C . TYR A 1 186 ? 3.134 10.951 -0.319 1.00 91.12 186 TYR A C 1
ATOM 1459 O O . TYR A 1 186 ? 3.987 11.047 0.560 1.00 91.12 186 TYR A O 1
ATOM 1467 N N . SER A 1 187 ? 2.353 12.000 -0.623 1.00 84.69 187 SER A N 1
ATOM 1468 C CA . SER A 1 187 ? 2.483 13.327 0.028 1.00 84.69 187 SER A CA 1
ATOM 1469 C C . SER A 1 187 ? 2.251 13.320 1.536 1.00 84.69 187 SER A C 1
ATOM 1471 O O . SER A 1 187 ? 2.784 14.176 2.243 1.00 84.69 187 SER A O 1
ATOM 1473 N N . LYS A 1 188 ? 1.425 12.400 2.043 1.00 83.06 188 LYS A N 1
ATOM 1474 C CA . LYS A 1 188 ? 1.069 12.346 3.459 1.00 83.06 188 LYS A CA 1
ATOM 1475 C C . LYS A 1 188 ? 1.792 11.189 4.128 1.00 83.06 188 LYS A C 1
ATOM 1477 O O . LYS A 1 188 ? 1.543 10.029 3.816 1.00 83.06 188 LYS A O 1
ATOM 1482 N N . LYS A 1 189 ? 2.629 11.511 5.115 1.00 84.44 189 LYS A N 1
ATOM 1483 C CA . LYS A 1 189 ? 3.178 10.502 6.020 1.00 84.44 189 LYS A CA 1
ATOM 1484 C C . LYS A 1 189 ? 2.045 9.906 6.852 1.00 84.44 189 LYS A C 1
ATOM 1486 O O . LYS A 1 189 ? 1.347 10.624 7.568 1.00 84.44 189 LYS A O 1
ATOM 1491 N N . GLU A 1 190 ? 1.877 8.595 6.762 1.00 89.38 190 GLU A N 1
ATOM 1492 C CA . GLU A 1 190 ? 0.880 7.880 7.548 1.00 89.38 190 GLU A CA 1
ATOM 1493 C C . GLU A 1 190 ? 1.348 7.691 8.990 1.00 89.38 190 GLU A C 1
ATOM 1495 O O . GLU A 1 190 ? 2.475 7.271 9.268 1.00 89.38 190 GLU A O 1
ATOM 1500 N N . THR A 1 191 ? 0.455 7.991 9.925 1.00 90.81 191 THR A N 1
ATOM 1501 C CA . THR A 1 191 ? 0.650 7.719 11.348 1.00 90.81 191 THR A CA 1
ATOM 1502 C C . THR A 1 191 ? -0.038 6.411 11.718 1.00 90.81 191 THR A C 1
ATOM 1504 O O . THR A 1 191 ? -1.125 6.159 11.195 1.00 90.81 191 THR A O 1
ATOM 1507 N N . PRO A 1 192 ? 0.523 5.615 12.647 1.00 94.06 192 PRO A N 1
ATOM 1508 C CA . PRO A 1 192 ? -0.150 4.422 13.137 1.00 94.06 192 PRO A CA 1
ATOM 1509 C C . PRO A 1 192 ? -1.580 4.736 13.609 1.00 94.06 192 PRO A C 1
ATOM 1511 O O . PRO A 1 192 ? -1.778 5.736 14.306 1.00 94.06 192 PRO A O 1
ATOM 1514 N N . PRO A 1 193 ? -2.578 3.899 13.273 1.00 92.75 193 PRO A N 1
ATOM 1515 C CA . PRO A 1 193 ? -3.973 4.115 13.666 1.00 92.75 193 PRO A CA 1
ATOM 1516 C C . PRO A 1 193 ? -4.212 4.045 15.181 1.00 92.75 193 PRO A C 1
ATOM 1518 O O . PRO A 1 193 ? -5.216 4.564 15.668 1.00 92.75 193 PRO A O 1
ATOM 1521 N N . THR A 1 194 ? -3.304 3.417 15.935 1.00 93.25 194 THR A N 1
ATOM 1522 C CA . THR A 1 194 ? -3.349 3.358 17.401 1.00 93.25 194 THR A CA 1
ATOM 1523 C C . THR A 1 194 ? -1.979 3.625 18.009 1.00 93.25 194 THR A C 1
ATOM 1525 O O . THR A 1 194 ? -0.958 3.606 17.320 1.00 93.25 194 THR A O 1
ATOM 1528 N N . LYS A 1 195 ? -1.947 3.846 19.325 1.00 92.44 195 LYS A N 1
ATOM 1529 C CA . LYS A 1 195 ? -0.697 3.986 20.088 1.00 92.44 195 LYS A CA 1
ATOM 1530 C C . LYS A 1 195 ? -0.045 2.647 20.450 1.00 92.44 195 LYS A C 1
ATOM 1532 O O . LYS A 1 195 ? 0.947 2.650 21.176 1.00 92.44 195 LYS A O 1
ATOM 1537 N N . ASP A 1 196 ? -0.589 1.526 19.981 1.00 93.31 196 ASP A N 1
ATOM 1538 C CA . ASP A 1 196 ? -0.090 0.209 20.352 1.00 93.31 196 ASP A CA 1
ATOM 1539 C C . ASP A 1 196 ? 1.348 -0.030 19.835 1.00 93.31 196 ASP A C 1
ATOM 1541 O O . ASP A 1 196 ? 1.616 0.214 18.650 1.00 93.31 196 ASP A O 1
ATOM 1545 N N . PRO A 1 197 ? 2.283 -0.503 20.685 1.00 93.75 197 PRO A N 1
ATOM 1546 C CA . PRO A 1 197 ? 3.663 -0.777 20.285 1.00 93.75 197 PRO A CA 1
ATOM 1547 C C . PRO A 1 197 ? 3.800 -1.791 19.143 1.00 93.75 197 PRO A C 1
ATOM 1549 O O . PRO A 1 197 ? 4.773 -1.721 18.392 1.00 93.75 197 PRO A O 1
ATOM 1552 N N . PHE A 1 198 ? 2.834 -2.698 18.969 1.00 95.31 198 PHE A N 1
ATOM 1553 C CA . PHE A 1 198 ? 2.848 -3.711 17.914 1.00 95.31 198 PHE A CA 1
ATOM 1554 C C . PHE A 1 198 ? 3.000 -3.099 16.512 1.00 95.31 198 PHE A C 1
ATOM 1556 O O . PHE A 1 198 ? 3.790 -3.587 15.703 1.00 95.31 198 PHE A O 1
ATOM 1563 N N . LEU A 1 199 ? 2.342 -1.962 16.257 1.00 95.50 199 LEU A N 1
ATOM 1564 C CA . LEU A 1 199 ? 2.401 -1.235 14.979 1.00 95.50 199 LEU A CA 1
ATOM 1565 C C . LEU A 1 199 ? 3.759 -0.564 14.706 1.00 95.50 199 LEU A C 1
ATOM 1567 O O . LEU A 1 199 ? 3.961 0.019 13.643 1.00 95.50 199 LEU A O 1
ATOM 1571 N N . LYS A 1 200 ? 4.681 -0.606 15.674 1.00 94.44 200 LYS A N 1
ATOM 1572 C CA . LYS A 1 200 ? 6.059 -0.106 15.562 1.00 94.44 200 LYS A CA 1
ATOM 1573 C C . LYS A 1 200 ? 7.100 -1.213 15.706 1.00 94.44 200 LYS A C 1
ATOM 1575 O O . LYS A 1 200 ? 8.289 -0.933 15.582 1.00 94.44 200 LYS A O 1
ATOM 1580 N N . LYS A 1 201 ? 6.669 -2.452 15.973 1.00 95.31 201 LYS A N 1
ATOM 1581 C CA . LYS A 1 201 ? 7.556 -3.605 16.164 1.00 95.31 201 LYS A CA 1
ATOM 1582 C C . LYS A 1 201 ? 8.426 -3.855 14.930 1.00 95.31 201 LYS A C 1
ATOM 1584 O O . LYS A 1 201 ? 9.592 -4.214 15.066 1.00 95.31 201 LYS A O 1
ATOM 1589 N N . TYR A 1 202 ? 7.868 -3.642 13.738 1.00 94.12 202 TYR A N 1
ATOM 1590 C CA . TYR A 1 202 ? 8.531 -3.919 12.473 1.00 94.12 202 TYR A CA 1
ATOM 1591 C C . TYR A 1 202 ? 8.823 -2.648 11.687 1.00 94.12 202 TYR A C 1
ATOM 1593 O O . TYR A 1 202 ? 7.966 -1.789 11.489 1.00 94.12 202 TYR A O 1
ATOM 1601 N N . LYS A 1 203 ? 10.056 -2.556 11.182 1.00 92.25 203 LYS A N 1
ATOM 1602 C CA . LYS A 1 203 ? 10.427 -1.561 10.181 1.00 92.25 203 LYS A CA 1
ATOM 1603 C C . LYS A 1 203 ? 9.775 -1.949 8.852 1.00 92.25 203 LYS A C 1
ATOM 1605 O O . LYS A 1 203 ? 10.057 -3.016 8.322 1.00 92.25 203 LYS A O 1
ATOM 1610 N N . VAL A 1 204 ? 8.937 -1.068 8.321 1.00 92.81 204 VAL A N 1
ATOM 1611 C CA . VAL A 1 204 ? 8.186 -1.252 7.065 1.00 92.81 204 VAL A CA 1
ATOM 1612 C C . VAL A 1 204 ? 8.858 -0.505 5.899 1.00 92.81 204 VAL A C 1
ATOM 1614 O O . VAL A 1 204 ? 8.237 0.227 5.142 1.00 92.81 204 VAL A O 1
ATOM 1617 N N . THR A 1 205 ? 10.184 -0.602 5.804 1.00 92.12 205 THR A N 1
ATOM 1618 C CA . THR A 1 205 ? 11.012 0.008 4.741 1.00 92.12 205 THR A CA 1
ATOM 1619 C C . THR A 1 205 ? 12.162 -0.934 4.389 1.00 92.12 205 THR A C 1
ATOM 1621 O O . THR A 1 205 ? 12.412 -1.880 5.138 1.00 92.12 205 THR A O 1
ATOM 1624 N N . GLY A 1 206 ? 12.877 -0.672 3.295 1.00 93.81 206 GLY A N 1
ATOM 1625 C CA . GLY A 1 206 ? 13.894 -1.576 2.770 1.00 93.81 206 GLY A CA 1
ATOM 1626 C C . GLY A 1 206 ? 13.242 -2.833 2.211 1.00 93.81 206 GLY A C 1
ATOM 1627 O O . GLY A 1 206 ? 12.232 -2.756 1.514 1.00 93.81 206 GLY A O 1
ATOM 1628 N N . ASP A 1 207 ? 13.756 -4.000 2.585 1.00 92.50 207 ASP A N 1
ATOM 1629 C CA . ASP A 1 207 ? 13.219 -5.285 2.132 1.00 92.50 207 ASP A CA 1
ATOM 1630 C C . ASP A 1 207 ? 11.777 -5.547 2.594 1.00 92.50 207 ASP A C 1
ATOM 1632 O O . ASP A 1 207 ? 11.101 -6.411 2.052 1.00 92.50 207 ASP A O 1
ATOM 1636 N N . LYS A 1 208 ? 11.278 -4.742 3.536 1.00 94.00 208 LYS A N 1
ATOM 1637 C CA . LYS A 1 208 ? 9.908 -4.760 4.066 1.00 94.00 208 LYS A CA 1
ATOM 1638 C C . LYS A 1 208 ? 9.026 -3.629 3.537 1.00 94.00 208 LYS A C 1
ATOM 1640 O O . LYS A 1 208 ? 7.981 -3.344 4.123 1.00 94.00 208 LYS A O 1
ATOM 1645 N N . SER A 1 209 ? 9.416 -2.951 2.461 1.00 94.44 209 SER A N 1
ATOM 1646 C CA . SER A 1 209 ? 8.648 -1.831 1.891 1.00 94.44 209 SER A CA 1
ATOM 1647 C C . SER A 1 209 ? 7.270 -2.193 1.341 1.00 94.44 209 SER A C 1
ATOM 1649 O O . SER A 1 209 ? 6.439 -1.307 1.184 1.00 94.44 209 SER A O 1
ATOM 1651 N N . SER A 1 210 ? 7.002 -3.474 1.118 1.00 94.31 210 SER A N 1
ATOM 1652 C CA . SER A 1 210 ? 5.686 -4.014 0.763 1.00 94.31 210 SER A CA 1
ATOM 1653 C C . SER A 1 210 ? 4.974 -4.685 1.944 1.00 94.31 210 SER A C 1
ATOM 1655 O O . SER A 1 210 ? 3.877 -5.217 1.796 1.00 94.31 210 SER A O 1
ATOM 1657 N N . SER A 1 211 ? 5.594 -4.706 3.128 1.00 95.50 211 SER A N 1
ATOM 1658 C CA . SER A 1 211 ? 5.006 -5.275 4.345 1.00 95.50 211 SER A CA 1
ATOM 1659 C C . SER A 1 211 ? 4.119 -4.252 5.043 1.00 95.50 211 SER A C 1
ATOM 1661 O O . SER A 1 211 ? 4.459 -3.069 5.106 1.00 95.50 211 SER A O 1
ATOM 1663 N N . TYR A 1 212 ? 3.007 -4.706 5.611 1.00 97.00 212 TYR A N 1
ATOM 1664 C CA . TYR A 1 212 ? 2.005 -3.845 6.234 1.00 97.00 212 TYR A CA 1
ATOM 1665 C C . TYR A 1 212 ? 1.276 -4.574 7.365 1.00 97.00 212 TYR A C 1
ATOM 1667 O O . TYR A 1 212 ? 1.407 -5.777 7.565 1.00 97.00 212 TYR A O 1
ATOM 1675 N N . TYR A 1 213 ? 0.497 -3.820 8.122 1.00 97.19 213 TYR A N 1
ATOM 1676 C CA . TYR A 1 213 ? -0.398 -4.288 9.162 1.00 97.19 213 TYR A CA 1
ATOM 1677 C C . TYR A 1 213 ? -1.830 -4.260 8.641 1.00 97.19 213 TYR A C 1
ATOM 1679 O O . TYR A 1 213 ? -2.245 -3.274 8.034 1.00 97.19 213 TYR A O 1
ATOM 1687 N N . VAL A 1 214 ? -2.596 -5.309 8.912 1.00 95.81 214 VAL A N 1
ATOM 1688 C CA . VAL A 1 214 ? -4.016 -5.413 8.571 1.00 95.81 214 VAL A CA 1
ATOM 1689 C C . VAL A 1 214 ? -4.830 -5.653 9.834 1.00 95.81 214 VAL A C 1
ATOM 1691 O O . VAL A 1 214 ? -4.449 -6.449 10.688 1.00 95.81 214 VAL A O 1
ATOM 1694 N N . LYS A 1 215 ? -5.942 -4.943 9.994 1.00 93.62 215 LYS A N 1
ATOM 1695 C CA . LYS A 1 215 ? -6.879 -5.168 11.089 1.00 93.62 215 LYS A CA 1
ATOM 1696 C C . LYS A 1 215 ? -7.609 -6.483 10.837 1.00 93.62 215 LYS A C 1
ATOM 1698 O O . LYS A 1 215 ? -8.313 -6.613 9.842 1.00 93.62 215 LYS A O 1
ATOM 1703 N N . VAL A 1 216 ? -7.481 -7.423 11.764 1.00 91.19 216 VAL A N 1
ATOM 1704 C CA . VAL A 1 216 ? -8.126 -8.744 11.682 1.00 91.19 216 VAL A CA 1
ATOM 1705 C C . VAL A 1 216 ? -9.253 -8.923 12.698 1.00 91.19 216 VAL A C 1
ATOM 1707 O O . VAL A 1 216 ? -9.996 -9.893 12.636 1.00 91.19 216 VAL A O 1
ATOM 1710 N N . GLY A 1 217 ? -9.405 -7.995 13.645 1.00 90.31 217 GLY A N 1
ATOM 1711 C CA . GLY A 1 217 ? -10.466 -8.068 14.645 1.00 90.31 217 GLY A CA 1
ATOM 1712 C C . GLY A 1 217 ? -10.391 -6.945 15.668 1.00 90.31 217 GLY A C 1
ATOM 1713 O O . GLY A 1 217 ? -9.784 -5.898 15.421 1.00 90.31 217 GLY A O 1
ATOM 1714 N N . ASN A 1 218 ? -11.003 -7.162 16.832 1.00 90.56 218 ASN A N 1
ATOM 1715 C CA . ASN A 1 218 ? -10.867 -6.282 17.987 1.00 90.56 218 ASN A CA 1
ATOM 1716 C C . ASN A 1 218 ? -10.719 -7.106 19.278 1.00 90.56 218 ASN A C 1
ATOM 1718 O O . ASN A 1 218 ? -11.427 -8.089 19.462 1.00 90.56 218 ASN A O 1
ATOM 1722 N N . CYS A 1 219 ? -9.853 -6.664 20.182 1.00 90.00 219 CYS A N 1
ATOM 1723 C CA . CYS A 1 219 ? -9.692 -7.173 21.536 1.00 90.00 219 CYS A CA 1
ATOM 1724 C C . CYS A 1 219 ? -10.542 -6.344 22.519 1.00 90.00 219 CYS A C 1
ATOM 1726 O O . CYS A 1 219 ? -10.436 -5.109 22.514 1.00 90.00 219 CYS A O 1
ATOM 1728 N N . PRO A 1 220 ? -11.347 -6.967 23.395 1.00 90.50 220 PRO A N 1
ATOM 1729 C CA . PRO A 1 220 ? -12.026 -6.246 24.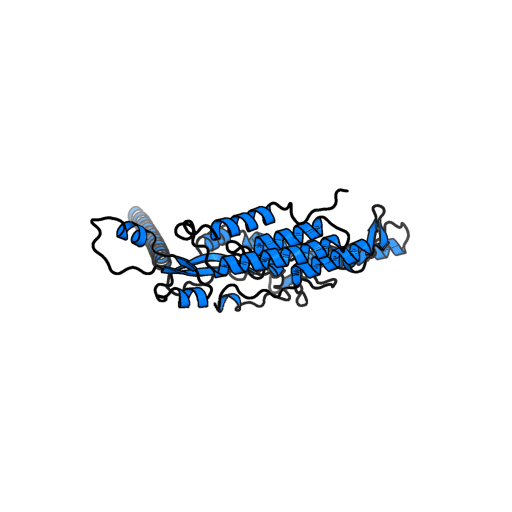466 1.00 90.50 220 PRO A CA 1
ATOM 1730 C C . PRO A 1 220 ? -11.014 -5.679 25.476 1.00 90.50 220 PRO A C 1
ATOM 1732 O O . PRO A 1 220 ? -10.001 -6.306 25.787 1.00 90.50 220 PRO A O 1
ATOM 1735 N N . ARG A 1 221 ? -11.294 -4.479 25.995 1.00 91.19 221 ARG A N 1
ATOM 1736 C CA . ARG A 1 221 ? -10.482 -3.774 27.003 1.00 91.19 221 ARG A CA 1
ATOM 1737 C C . ARG A 1 221 ? -11.328 -3.390 28.218 1.00 91.19 221 ARG A C 1
ATOM 1739 O O . ARG A 1 221 ? -11.587 -2.206 28.436 1.00 91.19 221 ARG A O 1
ATOM 1746 N N . PRO A 1 222 ? -11.790 -4.367 29.021 1.00 87.31 222 PRO A N 1
ATOM 1747 C CA . PRO A 1 222 ? -12.579 -4.105 30.220 1.00 87.31 222 PRO A CA 1
ATOM 1748 C C . PRO A 1 222 ? -11.799 -3.326 31.286 1.00 87.31 222 PRO A C 1
ATOM 1750 O O . PRO A 1 222 ? -12.428 -2.767 32.178 1.00 87.31 222 PRO A O 1
ATOM 1753 N N . ASP A 1 223 ? -10.470 -3.249 31.201 1.00 89.88 223 ASP A N 1
ATOM 1754 C CA . ASP A 1 223 ? -9.624 -2.392 32.038 1.00 89.88 223 ASP A CA 1
ATOM 1755 C C . ASP A 1 223 ? -9.778 -0.888 31.717 1.00 89.88 223 ASP A C 1
ATOM 1757 O O . ASP A 1 223 ? -9.416 -0.029 32.523 1.00 89.88 223 ASP A O 1
ATOM 1761 N N . ILE A 1 224 ? -10.351 -0.543 30.557 1.00 90.81 224 ILE A N 1
ATOM 1762 C CA . ILE A 1 224 ? -10.627 0.834 30.138 1.00 90.81 224 ILE A CA 1
ATOM 1763 C C . ILE A 1 224 ? -12.123 1.116 30.297 1.00 90.81 224 ILE A C 1
ATOM 1765 O O . ILE A 1 224 ? -12.949 0.615 29.539 1.00 90.81 224 ILE A O 1
ATOM 1769 N N . LYS A 1 225 ? -12.467 1.953 31.283 1.00 89.50 225 LYS A N 1
ATOM 1770 C CA . LYS A 1 225 ? -13.860 2.248 31.666 1.00 89.50 225 LYS A CA 1
ATOM 1771 C C . LYS A 1 225 ? -14.422 3.567 31.131 1.00 89.50 225 LYS A C 1
ATOM 1773 O O . LYS A 1 225 ? -15.592 3.847 31.362 1.00 89.50 225 LYS A O 1
ATOM 1778 N N . THR A 1 226 ? -13.618 4.383 30.449 1.00 89.25 226 THR A N 1
ATOM 1779 C CA . THR A 1 226 ? -14.041 5.708 29.969 1.00 89.25 226 THR A CA 1
ATOM 1780 C C . THR A 1 226 ? -13.848 5.859 28.463 1.00 89.25 226 THR A C 1
ATOM 1782 O O . THR A 1 226 ? -12.848 5.394 27.903 1.00 89.25 226 THR A O 1
ATOM 1785 N N . VAL A 1 227 ? -14.798 6.554 27.828 1.00 87.44 227 VAL A N 1
ATOM 1786 C CA . VAL A 1 227 ? -14.791 6.870 26.391 1.00 87.44 227 VAL A CA 1
ATOM 1787 C C . VAL A 1 227 ? -13.514 7.622 26.020 1.00 87.44 227 VAL A C 1
ATOM 1789 O O . VAL A 1 227 ? -12.760 7.161 25.167 1.00 87.44 227 VAL A O 1
ATOM 1792 N N . ASP A 1 228 ? -13.203 8.706 26.738 1.00 88.69 228 ASP A N 1
ATOM 1793 C CA . ASP A 1 228 ? -12.046 9.561 26.448 1.00 88.69 228 ASP A CA 1
ATOM 1794 C C . ASP A 1 228 ? -10.724 8.788 26.476 1.00 88.69 228 ASP A C 1
ATOM 1796 O O . ASP A 1 228 ? -9.883 8.927 25.583 1.00 88.69 228 ASP A O 1
ATOM 1800 N N . LYS A 1 229 ? -10.539 7.911 27.473 1.00 92.44 229 LYS A N 1
ATOM 1801 C CA . LYS A 1 229 ? -9.337 7.075 27.560 1.00 92.44 229 LYS A CA 1
ATOM 1802 C C . LYS A 1 229 ? -9.272 6.111 26.377 1.00 92.44 229 LYS A C 1
ATOM 1804 O O . LYS A 1 229 ? -8.220 6.023 25.747 1.00 92.44 229 LYS A O 1
ATOM 1809 N N . CYS A 1 230 ? -10.380 5.450 26.040 1.00 91.06 230 CYS A N 1
ATOM 1810 C CA . CYS A 1 230 ? -10.467 4.535 24.902 1.00 91.06 230 CYS A CA 1
ATOM 1811 C C . CYS A 1 230 ? -10.107 5.235 23.577 1.00 91.06 230 CYS A C 1
ATOM 1813 O O . CYS A 1 230 ? -9.194 4.818 22.857 1.00 91.06 230 CYS A O 1
ATOM 1815 N N . GLU A 1 231 ? -10.753 6.363 23.283 1.00 89.06 231 GLU A N 1
ATOM 1816 C CA . GLU A 1 231 ? -10.551 7.104 22.037 1.00 89.06 231 GLU A CA 1
ATOM 1817 C C . GLU A 1 231 ? -9.159 7.746 21.946 1.00 89.06 231 GLU A C 1
ATOM 1819 O O . GLU A 1 231 ? -8.556 7.780 20.866 1.00 89.06 231 GLU A O 1
ATOM 1824 N N . SER A 1 232 ? -8.594 8.200 23.072 1.00 91.44 232 SER A N 1
ATOM 1825 C CA . SER A 1 232 ? -7.236 8.765 23.124 1.00 91.44 232 SER A CA 1
ATOM 1826 C C . SER A 1 232 ? -6.136 7.747 22.784 1.00 91.44 232 SER A C 1
ATOM 1828 O O . SER A 1 232 ? -5.022 8.138 22.407 1.00 91.44 232 SER A O 1
ATOM 1830 N N . MET A 1 233 ? -6.437 6.448 22.892 1.00 92.00 233 MET A N 1
ATOM 1831 C CA . MET A 1 233 ? -5.563 5.341 22.484 1.00 92.00 233 MET A CA 1
ATOM 1832 C C . MET A 1 233 ? -5.757 4.935 21.013 1.00 92.00 233 MET A C 1
ATOM 1834 O O . MET A 1 233 ? -4.952 4.172 20.473 1.00 92.00 233 MET A O 1
ATOM 1838 N N . GLY A 1 234 ? -6.776 5.485 20.343 1.00 90.12 234 GLY A N 1
ATOM 1839 C CA . GLY A 1 234 ? -7.178 5.117 18.983 1.00 90.12 234 GLY A CA 1
ATOM 1840 C C . GLY A 1 234 ? -8.121 3.911 18.924 1.00 90.12 234 GLY A C 1
ATOM 1841 O O . GLY A 1 234 ? -8.329 3.354 17.845 1.00 90.12 234 GLY A O 1
ATOM 1842 N N . TYR A 1 235 ? -8.674 3.494 20.064 1.00 91.94 235 TYR A N 1
ATOM 1843 C CA . TYR A 1 235 ? -9.602 2.369 20.170 1.00 91.94 235 TYR A CA 1
ATOM 1844 C C . TYR A 1 235 ? -11.039 2.810 19.866 1.00 91.94 235 TYR A C 1
ATOM 1846 O O . TYR A 1 235 ? -11.296 3.994 19.643 1.00 91.94 235 TYR A O 1
ATOM 1854 N N . SER A 1 236 ? -11.961 1.850 19.785 1.00 89.38 236 SER A N 1
ATOM 1855 C CA . SER A 1 236 ? -13.377 2.116 19.502 1.00 89.38 236 SER A CA 1
ATOM 1856 C C . SER A 1 236 ? -14.209 1.860 20.753 1.00 89.38 236 SER A C 1
ATOM 1858 O O . SER A 1 236 ? -14.091 0.793 21.355 1.00 89.38 236 SER A O 1
ATOM 1860 N N . TRP A 1 237 ? -15.039 2.825 21.141 1.00 88.06 237 TRP A N 1
ATOM 1861 C CA . TRP A 1 237 ? -16.021 2.649 22.205 1.00 88.06 237 TRP A CA 1
ATOM 1862 C C . TRP A 1 237 ? -17.346 2.183 21.607 1.00 88.06 237 TRP A C 1
ATOM 1864 O O . TRP A 1 237 ? -17.841 2.794 20.661 1.00 88.06 237 TRP A O 1
ATOM 1874 N N . ILE A 1 238 ? -17.916 1.112 22.150 1.00 85.69 238 ILE A N 1
ATOM 1875 C CA . ILE A 1 238 ? -19.243 0.634 21.769 1.00 85.69 238 ILE A CA 1
ATOM 1876 C C . ILE A 1 238 ? -20.193 0.980 22.920 1.00 85.69 238 ILE A C 1
ATOM 1878 O O . ILE A 1 238 ? -20.061 0.398 24.000 1.00 85.69 238 ILE A O 1
ATOM 1882 N N . PRO A 1 239 ? -21.114 1.944 22.739 1.00 79.25 239 PRO A N 1
ATOM 1883 C CA . PRO A 1 239 ? -22.090 2.272 23.769 1.00 79.25 239 PRO A CA 1
ATOM 1884 C C . PRO A 1 239 ? -23.073 1.111 23.953 1.00 79.25 239 PRO A C 1
ATOM 1886 O O . PRO A 1 239 ? -23.392 0.396 23.001 1.00 79.25 239 PRO A O 1
ATOM 1889 N N . ASN A 1 240 ? -23.591 0.942 25.168 1.00 76.62 240 ASN A N 1
ATOM 1890 C CA . ASN A 1 240 ? -24.653 -0.025 25.414 1.00 76.62 240 ASN A CA 1
ATOM 1891 C C . ASN A 1 240 ? -25.998 0.549 24.935 1.00 76.62 240 ASN A C 1
ATOM 1893 O O . ASN A 1 240 ? -26.672 1.278 25.656 1.00 76.62 240 ASN A O 1
ATOM 1897 N N . ILE A 1 241 ? -26.376 0.249 23.689 1.00 68.94 241 ILE A N 1
ATOM 1898 C CA . ILE A 1 241 ? -27.609 0.772 23.069 1.00 68.94 241 ILE A CA 1
ATOM 1899 C C . ILE A 1 241 ? -28.858 0.257 23.803 1.00 68.94 241 ILE A C 1
ATOM 1901 O O . ILE A 1 241 ? -29.876 0.946 23.841 1.00 68.94 241 ILE A O 1
ATOM 1905 N N . ILE A 1 242 ? -28.774 -0.927 24.421 1.00 67.50 242 ILE A N 1
ATOM 1906 C CA . ILE A 1 242 ? -29.887 -1.526 25.167 1.00 67.50 242 ILE A CA 1
ATOM 1907 C C . ILE A 1 242 ? -30.259 -0.648 26.364 1.00 67.50 242 ILE A C 1
ATOM 1909 O O . ILE A 1 242 ? -31.446 -0.464 26.606 1.00 67.50 242 ILE A O 1
ATOM 1913 N N . ASP A 1 243 ? -29.289 -0.032 27.043 1.00 64.56 243 ASP A N 1
ATOM 1914 C CA . ASP A 1 243 ? -29.568 0.838 28.194 1.00 64.56 243 ASP A CA 1
ATOM 1915 C C . ASP A 1 243 ? -30.401 2.063 27.760 1.00 64.56 243 ASP A C 1
ATOM 1917 O O . ASP A 1 243 ? -31.451 2.328 28.339 1.00 64.56 243 ASP A O 1
ATOM 1921 N N . ASN A 1 244 ? -30.054 2.698 26.631 1.00 62.38 244 ASN A N 1
ATOM 1922 C CA . ASN A 1 244 ? -30.815 3.827 26.067 1.00 62.38 244 ASN A CA 1
ATOM 1923 C C . ASN A 1 244 ? -32.260 3.471 25.662 1.00 62.38 244 ASN A C 1
ATOM 1925 O O . ASN A 1 244 ? -33.126 4.349 25.609 1.00 62.38 244 ASN A O 1
ATOM 1929 N N . VAL A 1 245 ? -32.518 2.208 25.305 1.00 67.19 245 VAL A N 1
ATOM 1930 C CA . VAL A 1 245 ? -33.861 1.711 24.958 1.00 67.19 245 VAL A CA 1
ATOM 1931 C C . VAL A 1 245 ? -34.632 1.331 26.220 1.00 67.19 245 VAL A C 1
ATOM 1933 O O . VAL A 1 245 ? -35.801 1.687 26.354 1.00 67.19 245 VAL A O 1
ATOM 1936 N N . MET A 1 246 ? -33.978 0.653 27.163 1.00 65.81 246 MET A N 1
ATOM 1937 C CA . MET A 1 246 ? -34.578 0.207 28.419 1.00 65.81 246 MET A CA 1
ATOM 1938 C C . MET A 1 246 ? -34.938 1.383 29.332 1.00 65.81 246 MET A C 1
ATOM 1940 O O . MET A 1 246 ? -35.974 1.333 29.985 1.00 65.81 246 MET A O 1
ATOM 1944 N N . ASP A 1 247 ? -34.171 2.474 29.320 1.00 63.75 247 ASP A N 1
ATOM 1945 C CA . ASP A 1 247 ? -34.478 3.695 30.082 1.00 63.75 247 ASP A CA 1
ATOM 1946 C C . ASP A 1 247 ? -35.741 4.426 29.603 1.00 63.75 247 ASP A C 1
ATOM 1948 O O . ASP A 1 247 ? -36.322 5.221 30.342 1.00 63.75 247 ASP A O 1
ATOM 1952 N N . LYS A 1 248 ? -36.195 4.151 28.374 1.00 68.38 248 LYS A N 1
ATOM 1953 C CA . LYS A 1 248 ? -37.452 4.687 27.832 1.00 68.38 248 LYS A CA 1
ATOM 1954 C C . LYS A 1 248 ? -38.666 3.824 28.183 1.00 68.38 248 LYS A C 1
ATOM 1956 O O . LYS A 1 248 ? -39.790 4.236 27.900 1.00 68.38 248 LYS A O 1
ATOM 1961 N N . LEU A 1 249 ? -38.472 2.643 28.781 1.00 72.81 249 LEU A N 1
ATOM 1962 C CA . LEU A 1 249 ? -39.568 1.765 29.185 1.00 72.81 249 LEU A CA 1
ATOM 1963 C C . LEU A 1 249 ? -40.062 2.121 30.600 1.00 72.81 249 LEU A C 1
ATOM 1965 O O . LEU A 1 249 ? -39.260 2.185 31.532 1.00 72.81 249 LEU A O 1
ATOM 1969 N N . PRO A 1 250 ? -41.385 2.267 30.809 1.00 66.12 250 PRO A N 1
ATOM 1970 C CA . PRO A 1 250 ? -41.962 2.735 32.076 1.00 66.12 250 PRO A CA 1
ATOM 1971 C C . PRO A 1 250 ? -41.767 1.776 33.265 1.00 66.12 250 PRO A C 1
ATOM 1973 O O . PRO A 1 250 ? -42.010 2.163 34.404 1.00 66.12 250 PRO A O 1
ATOM 1976 N N . PHE A 1 251 ? -41.315 0.541 33.020 1.00 72.06 251 PHE A N 1
ATOM 1977 C CA . PHE A 1 251 ? -41.105 -0.496 34.039 1.00 72.06 251 PHE A CA 1
ATOM 1978 C C . PHE A 1 251 ? -39.626 -0.784 34.335 1.00 72.06 251 PHE A C 1
ATOM 1980 O O . PHE A 1 251 ? -39.318 -1.694 35.105 1.00 72.06 251 PHE A O 1
ATOM 1987 N N . SER A 1 252 ? -38.699 -0.045 33.720 1.00 58.31 252 SER A N 1
ATOM 1988 C CA . SER A 1 252 ? -37.270 -0.248 33.946 1.00 58.31 252 SER A CA 1
ATOM 1989 C C . SER A 1 252 ? -36.847 0.384 35.271 1.00 58.31 252 SER A C 1
ATOM 1991 O O . SER A 1 252 ? -36.947 1.597 35.473 1.00 58.31 252 SER A O 1
ATOM 1993 N N . SER A 1 253 ? -36.367 -0.438 36.204 1.00 57.22 253 SER A N 1
ATOM 1994 C CA . SER A 1 253 ? -35.636 0.060 37.363 1.00 57.22 253 SER A CA 1
ATOM 1995 C C . SER A 1 253 ? -34.335 0.689 36.866 1.00 57.22 253 SER A C 1
ATOM 1997 O O . SER A 1 253 ? -33.589 0.044 36.133 1.00 57.22 253 SER A O 1
ATOM 1999 N N . LYS A 1 254 ? -34.070 1.949 37.250 1.00 54.97 254 LYS A N 1
ATOM 2000 C CA . LYS A 1 254 ? -32.834 2.686 36.931 1.00 54.97 254 LYS A CA 1
ATOM 2001 C C . LYS A 1 254 ? -31.615 1.910 37.440 1.00 54.97 254 LYS A C 1
ATOM 2003 O O . LYS A 1 254 ? -31.136 2.146 38.548 1.00 54.97 254 LYS A O 1
ATOM 2008 N N . LYS A 1 255 ? -31.128 0.944 36.662 1.00 53.31 255 LYS A N 1
ATOM 2009 C CA . LYS A 1 255 ? -29.849 0.292 36.915 1.00 53.31 255 LYS A CA 1
ATOM 2010 C C . LYS A 1 255 ? -28.737 1.304 36.633 1.00 53.31 255 LYS A C 1
ATOM 2012 O O . LYS A 1 255 ? -28.905 2.169 35.771 1.00 53.31 255 LYS A O 1
ATOM 2017 N N . PRO A 1 256 ? -27.610 1.232 37.360 1.00 53.69 256 PRO A N 1
ATOM 2018 C CA . PRO A 1 256 ? -26.452 2.052 37.038 1.00 53.69 256 PRO A CA 1
ATOM 2019 C C . PRO A 1 256 ? -26.062 1.785 35.580 1.00 53.69 256 PRO A C 1
ATOM 2021 O O . PRO A 1 256 ? -25.843 0.632 35.210 1.00 53.69 256 PRO A O 1
ATOM 2024 N N . HIS A 1 257 ? -26.034 2.846 34.767 1.00 55.47 257 HIS A N 1
ATOM 2025 C CA . HIS A 1 257 ? -25.638 2.791 33.360 1.00 55.47 257 HIS A CA 1
ATOM 2026 C C . HIS A 1 257 ? -24.352 1.979 33.206 1.00 55.47 257 HIS A C 1
ATOM 2028 O O . HIS A 1 257 ? -23.341 2.293 33.842 1.00 55.47 257 HIS A O 1
ATOM 2034 N N . SER A 1 258 ? -24.364 0.978 32.324 1.00 60.56 258 SER A N 1
ATOM 2035 C CA . SER A 1 258 ? -23.118 0.430 31.810 1.00 60.56 258 SER A CA 1
ATOM 2036 C C . SER A 1 258 ? -22.647 1.390 30.719 1.00 60.56 258 SER A C 1
ATOM 2038 O O . SER A 1 258 ? -23.301 1.494 29.683 1.00 60.56 258 SER A O 1
ATOM 2040 N N . PRO A 1 259 ? -21.539 2.130 30.906 1.00 69.06 259 PRO A N 1
ATOM 2041 C CA . PRO A 1 259 ? -21.176 3.227 30.007 1.00 69.06 259 PRO A CA 1
ATOM 2042 C C . PRO A 1 259 ? -20.855 2.765 28.569 1.00 69.06 259 PRO A C 1
ATOM 2044 O O . PRO A 1 259 ? -20.662 3.596 27.684 1.00 69.06 259 PRO A O 1
ATOM 2047 N N . GLY A 1 260 ? -20.790 1.453 28.323 1.00 82.19 260 GLY A N 1
ATOM 2048 C CA . GLY A 1 260 ? -20.320 0.817 27.095 1.00 82.19 260 GLY A CA 1
ATOM 2049 C C . GLY A 1 260 ? -19.026 0.036 27.324 1.00 82.19 260 GLY A C 1
ATOM 2050 O O . GLY A 1 260 ? -18.573 -0.132 28.461 1.00 82.19 260 GLY A O 1
ATOM 2051 N N . SER A 1 261 ? -18.428 -0.458 26.243 1.00 89.31 261 SER A N 1
ATOM 2052 C CA . SER A 1 261 ? -17.185 -1.232 26.275 1.00 89.31 261 SER A CA 1
ATOM 2053 C C . SER A 1 261 ? -16.138 -0.677 25.313 1.00 89.31 261 SER A C 1
ATOM 2055 O O . SER A 1 261 ? -16.433 -0.273 24.187 1.00 89.31 261 SER A O 1
ATOM 2057 N N . CYS A 1 262 ? -14.878 -0.678 25.753 1.00 91.06 262 CYS A N 1
ATOM 2058 C CA . CYS A 1 262 ? -13.748 -0.309 24.911 1.00 91.06 262 CYS A CA 1
ATOM 2059 C C . CYS A 1 262 ? -13.228 -1.522 24.128 1.00 91.06 262 CYS A C 1
ATOM 2061 O O . CYS A 1 262 ? -13.019 -2.598 24.692 1.00 91.06 262 CYS A O 1
ATOM 2063 N N . HIS A 1 263 ? -12.961 -1.323 22.837 1.00 91.81 263 HIS A N 1
ATOM 2064 C CA . HIS A 1 263 ? -12.448 -2.339 21.924 1.00 91.81 263 HIS A CA 1
ATOM 2065 C C . HIS A 1 263 ? -11.192 -1.838 21.211 1.00 91.81 263 HIS A C 1
ATOM 2067 O O . HIS A 1 263 ? -11.226 -0.923 20.383 1.00 91.81 263 HIS A O 1
ATOM 2073 N N . GLN A 1 264 ? -10.067 -2.471 21.525 1.00 93.38 264 GLN A N 1
ATOM 2074 C CA . GLN A 1 264 ? -8.796 -2.262 20.849 1.00 93.38 264 GLN A CA 1
ATOM 2075 C C . GLN A 1 264 ? -8.817 -2.987 19.496 1.00 93.38 264 GLN A C 1
ATOM 2077 O O . GLN A 1 264 ? -9.090 -4.179 19.478 1.00 93.38 264 GLN A O 1
ATOM 2082 N N . PRO A 1 265 ? -8.502 -2.350 18.360 1.00 93.38 265 PRO A N 1
ATOM 2083 C CA . PRO A 1 265 ? -8.329 -3.077 17.105 1.00 93.38 265 PRO A CA 1
ATOM 2084 C C . PRO A 1 265 ? -7.143 -4.047 17.209 1.00 93.38 265 PRO A C 1
ATOM 2086 O O . PRO A 1 265 ? -6.083 -3.682 17.718 1.00 93.38 265 PRO A O 1
ATOM 2089 N N . ARG A 1 266 ? -7.343 -5.272 16.718 1.00 93.31 266 ARG A N 1
ATOM 2090 C CA . ARG A 1 266 ? -6.334 -6.332 16.644 1.00 93.31 266 ARG A CA 1
ATOM 2091 C C . ARG A 1 266 ? -5.755 -6.352 15.236 1.00 93.31 266 ARG A C 1
ATOM 2093 O O . ARG A 1 266 ? -6.506 -6.512 14.272 1.00 93.31 266 ARG A O 1
ATOM 2100 N N . TYR A 1 267 ? -4.444 -6.186 15.120 1.00 94.94 267 TYR A N 1
ATOM 2101 C CA . TYR A 1 267 ? -3.734 -6.191 13.844 1.00 94.94 267 TYR A CA 1
ATOM 2102 C C . TYR A 1 267 ? -2.913 -7.463 13.651 1.00 94.94 267 TYR A C 1
ATOM 2104 O O . TYR A 1 267 ? -2.327 -7.982 14.597 1.00 94.94 267 TYR A O 1
ATOM 2112 N N . GLY A 1 268 ? -2.825 -7.923 12.410 1.00 94.56 268 GLY A N 1
ATOM 2113 C CA . GLY A 1 268 ? -1.803 -8.848 11.943 1.00 94.56 268 GLY A CA 1
ATOM 2114 C C . GLY A 1 268 ? -0.753 -8.099 11.125 1.00 94.56 268 GLY A C 1
ATOM 2115 O O . GLY A 1 268 ? -1.102 -7.223 10.339 1.00 94.56 268 GLY A O 1
ATOM 2116 N N . TYR A 1 269 ? 0.523 -8.409 11.318 1.00 95.88 269 TYR A N 1
ATOM 2117 C CA . TYR A 1 269 ? 1.618 -7.955 10.467 1.00 95.88 269 TYR A CA 1
ATOM 2118 C C . TYR A 1 269 ? 1.830 -8.967 9.342 1.00 95.88 269 TYR A C 1
ATOM 2120 O O . TYR A 1 269 ? 2.090 -10.134 9.628 1.00 95.88 269 TYR A O 1
ATOM 2128 N N . ILE A 1 270 ? 1.734 -8.515 8.093 1.00 93.31 270 ILE A N 1
ATOM 2129 C CA . ILE A 1 270 ? 2.045 -9.291 6.892 1.00 93.31 270 ILE A CA 1
ATOM 2130 C C . ILE A 1 270 ? 3.491 -8.994 6.491 1.00 93.31 270 ILE A C 1
ATOM 2132 O O . ILE A 1 270 ? 3.828 -7.846 6.182 1.00 93.31 270 ILE A O 1
ATOM 2136 N N . ASN A 1 271 ? 4.342 -10.018 6.487 1.00 92.69 271 ASN A N 1
ATOM 2137 C CA . ASN A 1 271 ? 5.732 -9.903 6.071 1.00 92.69 271 ASN A CA 1
ATOM 2138 C C . ASN A 1 271 ? 5.906 -10.298 4.598 1.00 92.69 271 ASN A C 1
ATOM 2140 O O . ASN A 1 271 ? 6.044 -11.474 4.284 1.00 92.69 271 ASN A O 1
ATOM 2144 N N . ASN A 1 272 ? 6.000 -9.299 3.725 1.00 91.00 272 ASN A N 1
ATOM 2145 C CA . ASN A 1 272 ? 6.235 -9.472 2.286 1.00 91.00 272 ASN A CA 1
ATOM 2146 C C . ASN A 1 272 ? 7.714 -9.273 1.907 1.00 91.00 272 ASN A C 1
ATOM 2148 O O . ASN A 1 272 ? 8.025 -8.739 0.842 1.00 91.00 272 ASN A O 1
ATOM 2152 N N . SER A 1 273 ? 8.637 -9.629 2.808 1.00 91.25 273 SER A N 1
ATOM 2153 C CA . SER A 1 273 ? 10.072 -9.571 2.503 1.00 91.25 273 SER A CA 1
ATOM 2154 C C . SER A 1 273 ? 10.421 -10.548 1.378 1.00 91.25 273 SER A C 1
ATOM 2156 O O . SER A 1 273 ? 9.944 -11.681 1.412 1.00 91.25 273 SER A O 1
ATOM 2158 N N . PRO A 1 274 ? 11.297 -10.185 0.423 1.00 89.88 274 PRO A N 1
ATOM 2159 C CA . PRO A 1 274 ? 11.592 -11.050 -0.705 1.00 89.88 274 PRO A CA 1
ATOM 2160 C C . PRO A 1 274 ? 12.389 -12.284 -0.299 1.00 89.88 274 PRO A C 1
ATOM 2162 O O . PRO A 1 274 ? 13.328 -12.235 0.519 1.00 89.88 274 PRO A O 1
ATOM 2165 N N . GLY A 1 275 ? 12.098 -13.349 -1.033 1.00 86.75 275 GLY A N 1
ATOM 2166 C CA . GLY A 1 275 ? 12.900 -14.547 -1.083 1.00 86.75 275 GLY A CA 1
ATOM 2167 C C . GLY A 1 275 ? 12.576 -15.614 -0.055 1.00 86.75 275 GLY A C 1
ATOM 2168 O O . GLY A 1 275 ? 11.727 -15.467 0.816 1.00 86.75 275 GLY A O 1
ATOM 2169 N N . VAL A 1 276 ? 13.350 -16.690 -0.137 1.00 83.50 276 VAL A N 1
ATOM 2170 C CA . VAL A 1 276 ? 13.288 -17.844 0.758 1.00 83.50 276 VAL A CA 1
ATOM 2171 C C . VAL A 1 276 ? 14.704 -18.245 1.164 1.00 83.50 276 VAL A C 1
ATOM 2173 O O . VAL A 1 276 ? 15.671 -18.027 0.426 1.00 83.50 276 VAL A O 1
ATOM 2176 N N . LYS A 1 277 ? 14.850 -18.813 2.363 1.00 80.81 277 LYS A N 1
ATOM 2177 C CA . LYS A 1 277 ? 16.105 -19.432 2.804 1.00 80.81 277 LYS A CA 1
ATOM 2178 C C . LYS A 1 277 ? 16.046 -20.932 2.521 1.00 80.81 277 LYS A C 1
ATOM 2180 O O . LYS A 1 277 ? 15.235 -21.623 3.125 1.00 80.81 277 LYS A O 1
ATOM 2185 N N . ILE A 1 278 ? 16.926 -21.430 1.654 1.00 75.69 278 ILE A N 1
ATOM 2186 C CA . ILE A 1 278 ? 17.076 -22.863 1.355 1.00 75.69 278 ILE A CA 1
ATOM 2187 C C . ILE A 1 278 ? 18.527 -23.243 1.646 1.00 75.69 278 ILE A C 1
ATOM 2189 O O . ILE A 1 278 ? 19.448 -22.642 1.098 1.00 75.69 278 ILE A O 1
ATOM 2193 N N . GLY A 1 279 ? 18.747 -24.200 2.555 1.00 75.69 279 GLY A N 1
ATOM 2194 C CA . GLY A 1 279 ? 20.098 -24.667 2.904 1.00 75.69 279 GLY A CA 1
ATOM 2195 C C . GLY A 1 279 ? 21.037 -23.570 3.432 1.00 75.69 279 GLY A C 1
ATOM 2196 O O . GLY A 1 279 ? 22.235 -23.619 3.186 1.00 75.69 279 GLY A O 1
ATOM 2197 N N . GLY A 1 280 ? 20.501 -22.540 4.100 1.00 77.69 280 GLY A N 1
ATOM 2198 C CA . GLY A 1 280 ? 21.274 -21.395 4.607 1.00 77.69 280 GLY A CA 1
ATOM 2199 C C . GLY A 1 280 ? 21.537 -20.281 3.584 1.00 77.69 280 GLY A C 1
ATOM 2200 O O . GLY A 1 280 ? 21.904 -19.175 3.979 1.00 77.69 280 GLY A O 1
ATOM 2201 N N . VAL A 1 281 ? 21.273 -20.515 2.295 1.00 79.38 281 VAL A N 1
ATOM 2202 C CA . VAL A 1 281 ? 21.386 -19.504 1.234 1.00 79.38 281 VAL A CA 1
ATOM 2203 C C . VAL A 1 281 ? 20.042 -18.796 1.055 1.00 79.38 281 VAL A C 1
ATOM 2205 O O . VAL A 1 281 ? 18.994 -19.438 0.966 1.00 79.38 281 VAL A O 1
ATOM 2208 N N . LYS A 1 282 ? 20.052 -17.456 1.024 1.00 81.88 282 LYS A N 1
ATOM 2209 C CA . LYS A 1 282 ? 18.849 -16.640 0.795 1.00 81.88 282 LYS A CA 1
ATOM 2210 C C . LYS A 1 282 ? 18.741 -16.297 -0.692 1.00 81.88 282 LYS A C 1
ATOM 2212 O O . LYS A 1 282 ? 19.513 -15.479 -1.185 1.00 81.88 282 LYS A O 1
ATOM 2217 N N . PHE A 1 283 ? 17.764 -16.878 -1.378 1.00 87.19 283 PHE A N 1
ATOM 2218 C CA . PHE A 1 283 ? 17.423 -16.528 -2.758 1.00 87.19 283 PHE A CA 1
ATOM 2219 C C . PHE A 1 283 ? 16.318 -15.481 -2.736 1.00 87.19 283 PHE A C 1
ATOM 2221 O O . PHE A 1 283 ? 15.314 -15.712 -2.073 1.00 87.19 283 PHE A O 1
ATOM 2228 N N . ARG A 1 284 ? 16.501 -14.332 -3.401 1.00 90.81 284 ARG A N 1
ATOM 2229 C CA . ARG A 1 284 ? 15.613 -13.157 -3.256 1.00 90.81 284 ARG A CA 1
ATOM 2230 C C . ARG A 1 284 ? 14.884 -12.727 -4.533 1.00 90.81 284 ARG A C 1
ATOM 2232 O O . ARG A 1 284 ? 14.116 -11.778 -4.457 1.00 90.81 284 ARG A O 1
ATOM 2239 N N . GLY A 1 285 ? 15.087 -13.418 -5.657 1.00 87.81 285 GLY A N 1
ATOM 2240 C CA . GLY A 1 285 ? 14.392 -13.132 -6.916 1.00 87.81 285 GLY A CA 1
ATOM 2241 C C . GLY A 1 285 ? 12.884 -13.397 -6.890 1.00 87.81 285 GLY A C 1
ATOM 2242 O O . GLY A 1 285 ? 12.308 -13.807 -5.877 1.00 87.81 285 GLY A O 1
ATOM 2243 N N . LEU A 1 286 ? 12.236 -13.209 -8.038 1.00 86.38 286 LEU A N 1
ATOM 2244 C CA . LEU A 1 286 ? 10.795 -13.431 -8.182 1.00 86.38 286 LEU A CA 1
ATOM 2245 C C . LEU A 1 286 ? 10.373 -14.878 -7.879 1.00 86.38 286 LEU A C 1
ATOM 2247 O O . LEU A 1 286 ? 9.461 -15.087 -7.088 1.00 86.38 286 LEU A O 1
ATOM 2251 N N . ILE A 1 287 ? 11.038 -15.876 -8.470 1.00 85.88 287 ILE A N 1
ATOM 2252 C CA . ILE A 1 287 ? 10.701 -17.299 -8.283 1.00 85.88 287 ILE A CA 1
ATOM 2253 C C . ILE A 1 287 ? 10.756 -17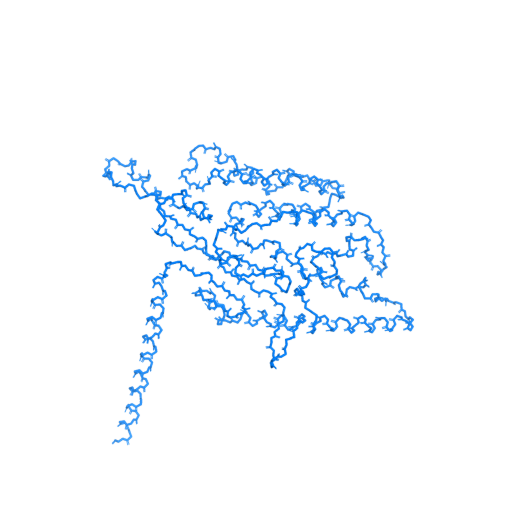.712 -6.802 1.00 85.88 287 ILE A C 1
ATOM 2255 O O . ILE A 1 287 ? 9.763 -18.243 -6.305 1.00 85.88 287 ILE A O 1
ATOM 2259 N N . PRO A 1 288 ? 11.860 -17.476 -6.063 1.00 86.75 288 PRO A N 1
ATOM 2260 C CA . PRO A 1 288 ? 11.919 -17.832 -4.648 1.00 86.75 288 PRO A CA 1
ATOM 2261 C C . PRO A 1 288 ? 10.923 -17.045 -3.787 1.00 86.75 288 PRO A C 1
ATOM 2263 O O . PRO A 1 288 ? 10.434 -17.587 -2.801 1.00 86.75 288 PRO A O 1
ATOM 2266 N N . SER A 1 289 ? 10.602 -15.798 -4.152 1.00 86.12 289 SER A N 1
ATOM 2267 C CA . SER A 1 289 ? 9.584 -15.007 -3.446 1.00 86.12 289 SER A CA 1
ATOM 2268 C C . SER A 1 289 ? 8.183 -15.585 -3.655 1.00 86.12 289 SER A C 1
ATOM 2270 O O . SER A 1 289 ? 7.486 -15.842 -2.682 1.00 86.12 289 SER A O 1
ATOM 2272 N N . LEU A 1 290 ? 7.814 -15.918 -4.897 1.00 84.12 290 LEU A N 1
ATOM 2273 C CA . LEU A 1 290 ? 6.544 -16.583 -5.197 1.00 84.12 290 LEU A CA 1
ATOM 2274 C C . LEU A 1 290 ? 6.439 -17.939 -4.499 1.00 84.12 290 LEU A C 1
ATOM 2276 O O . LEU A 1 290 ? 5.395 -18.266 -3.950 1.00 84.12 290 LEU A O 1
ATOM 2280 N N . ALA A 1 291 ? 7.517 -18.727 -4.488 1.00 83.25 291 ALA A N 1
ATOM 2281 C CA . ALA A 1 291 ? 7.539 -19.992 -3.762 1.00 83.25 291 ALA A CA 1
ATOM 2282 C C . ALA A 1 291 ? 7.285 -19.782 -2.260 1.00 83.25 291 ALA A C 1
ATOM 2284 O O . ALA A 1 291 ? 6.514 -20.531 -1.665 1.00 83.25 291 ALA A O 1
ATOM 2285 N N . ASN A 1 292 ? 7.883 -18.749 -1.657 1.00 83.50 292 ASN A N 1
ATOM 2286 C CA . ASN A 1 292 ? 7.623 -18.385 -0.266 1.00 83.50 292 ASN A CA 1
ATOM 2287 C C . ASN A 1 292 ? 6.154 -17.990 -0.040 1.00 83.50 292 ASN A C 1
ATOM 2289 O O . ASN A 1 292 ? 5.549 -18.453 0.923 1.00 83.50 292 ASN A O 1
ATOM 2293 N N . ASP A 1 293 ? 5.565 -17.210 -0.948 1.00 81.25 293 ASP A N 1
ATOM 2294 C CA . ASP A 1 293 ? 4.158 -16.802 -0.872 1.00 81.25 293 ASP A CA 1
ATOM 2295 C C . ASP A 1 293 ? 3.205 -17.998 -1.026 1.00 81.25 293 ASP A C 1
ATOM 2297 O O . ASP A 1 293 ? 2.243 -18.132 -0.273 1.00 81.25 293 ASP A O 1
ATOM 2301 N N . PHE A 1 294 ? 3.491 -18.931 -1.939 1.00 80.69 294 PHE A N 1
ATOM 2302 C CA . PHE A 1 294 ? 2.720 -20.171 -2.071 1.00 80.69 294 PHE A CA 1
ATOM 2303 C C . PHE A 1 294 ? 2.809 -21.043 -0.816 1.00 80.69 294 PHE A C 1
ATOM 2305 O O . PHE A 1 294 ? 1.795 -21.578 -0.371 1.00 80.69 294 PHE A O 1
ATOM 2312 N N . LEU A 1 295 ? 3.997 -21.166 -0.218 1.00 80.88 295 LEU A N 1
ATOM 2313 C CA . LEU A 1 295 ? 4.171 -21.875 1.053 1.00 80.88 295 LEU A CA 1
ATOM 2314 C C . LEU A 1 295 ? 3.457 -21.161 2.207 1.00 80.88 295 LEU A C 1
ATOM 2316 O O . LEU A 1 295 ? 2.984 -21.818 3.128 1.00 80.88 295 LEU A O 1
ATOM 2320 N N . ALA A 1 296 ? 3.330 -19.835 2.152 1.00 79.50 296 ALA A N 1
ATOM 2321 C CA . ALA A 1 296 ? 2.549 -19.072 3.120 1.00 79.50 296 ALA A CA 1
ATOM 2322 C C . ALA A 1 296 ? 1.039 -19.339 3.019 1.00 79.50 296 ALA A C 1
ATOM 2324 O O . ALA A 1 296 ? 0.320 -19.175 4.005 1.00 79.50 296 ALA A O 1
ATOM 2325 N N . LEU A 1 297 ? 0.570 -19.778 1.850 1.00 81.75 297 LEU A N 1
ATOM 2326 C CA . LEU A 1 297 ? -0.813 -20.169 1.582 1.00 81.75 297 LEU A CA 1
ATOM 2327 C C . LEU A 1 297 ? -1.063 -21.671 1.788 1.00 81.75 297 LEU A C 1
ATOM 2329 O O . LEU A 1 297 ? -2.102 -22.180 1.363 1.00 81.75 297 LEU A O 1
ATOM 2333 N N . SER A 1 298 ? -0.147 -22.409 2.422 1.00 82.25 298 SER A N 1
ATOM 2334 C CA . SER A 1 298 ? -0.402 -23.818 2.714 1.00 82.25 298 SER A CA 1
ATOM 2335 C C . SER A 1 298 ? -1.571 -23.976 3.703 1.00 82.25 298 SER A C 1
ATOM 2337 O O . SER A 1 298 ? -1.796 -23.106 4.553 1.00 82.25 298 SER A O 1
ATOM 2339 N N . PRO A 1 299 ? -2.344 -25.077 3.624 1.00 76.62 299 PRO A N 1
ATOM 2340 C CA . PRO A 1 299 ? -3.544 -25.247 4.441 1.00 76.62 299 PRO A CA 1
ATOM 2341 C C . PRO A 1 299 ? -3.304 -25.107 5.948 1.00 76.62 299 PRO A C 1
ATOM 2343 O O . PRO A 1 299 ? -4.112 -24.488 6.630 1.00 76.62 299 PRO A O 1
ATOM 2346 N N . ASP A 1 300 ? -2.187 -25.618 6.475 1.00 77.81 300 ASP A N 1
ATOM 2347 C CA . ASP A 1 300 ? -1.828 -25.490 7.893 1.00 77.81 300 ASP A CA 1
ATOM 2348 C C . ASP A 1 300 ? -1.610 -24.029 8.306 1.00 77.81 300 ASP A C 1
ATOM 2350 O O . ASP A 1 300 ? -2.011 -23.631 9.398 1.00 77.81 300 ASP A O 1
ATOM 2354 N N . LYS A 1 301 ? -1.024 -23.212 7.423 1.00 80.75 301 LYS A N 1
ATOM 2355 C CA . LYS A 1 301 ? -0.829 -21.778 7.650 1.00 80.75 301 LYS A CA 1
ATOM 2356 C C . LYS A 1 301 ? -2.140 -21.019 7.566 1.00 80.75 301 LYS A C 1
ATOM 2358 O O . LYS A 1 301 ? -2.409 -20.197 8.435 1.00 80.75 301 LYS A O 1
ATOM 2363 N N . ILE A 1 302 ? -2.990 -21.336 6.594 1.00 76.25 302 ILE A N 1
ATOM 2364 C CA . ILE A 1 302 ? -4.333 -20.753 6.504 1.00 76.25 302 ILE A CA 1
ATOM 2365 C C . ILE A 1 302 ? -5.131 -21.077 7.770 1.00 76.25 302 ILE A C 1
ATOM 2367 O O . ILE A 1 302 ? -5.674 -20.166 8.390 1.00 76.25 302 ILE A O 1
ATOM 2371 N N . VAL A 1 303 ? -5.149 -22.342 8.203 1.00 74.44 303 VAL A N 1
ATOM 2372 C CA . VAL A 1 303 ? -5.830 -22.760 9.436 1.00 74.44 303 VAL A CA 1
ATOM 2373 C C . VAL A 1 303 ? -5.232 -22.053 10.649 1.00 74.44 303 VAL A C 1
ATOM 2375 O O . VAL A 1 303 ? -5.979 -21.484 11.435 1.00 74.44 303 VAL A O 1
ATOM 2378 N N . ALA A 1 304 ? -3.904 -21.986 10.774 1.00 77.94 304 ALA A N 1
ATOM 2379 C CA . ALA A 1 304 ? -3.257 -21.253 11.859 1.00 77.94 304 ALA A CA 1
ATOM 2380 C C . ALA A 1 304 ? -3.659 -19.767 11.871 1.00 77.94 304 ALA A C 1
ATOM 2382 O O . ALA A 1 304 ? -3.991 -19.235 12.928 1.00 77.94 304 ALA A O 1
ATOM 2383 N N . ALA A 1 305 ? -3.697 -19.100 10.714 1.00 74.88 305 ALA A N 1
ATOM 2384 C CA . ALA A 1 305 ? -4.152 -17.716 10.610 1.00 74.88 305 ALA A CA 1
ATOM 2385 C C . ALA A 1 305 ? -5.635 -17.566 10.995 1.00 74.88 305 ALA A C 1
ATOM 2387 O O . ALA A 1 305 ? -5.981 -16.640 11.730 1.00 74.88 305 ALA A O 1
ATOM 2388 N N . MET A 1 306 ? -6.497 -18.492 10.557 1.00 72.88 306 MET A N 1
ATOM 2389 C CA . MET A 1 306 ? -7.920 -18.537 10.924 1.00 72.88 306 MET A CA 1
ATOM 2390 C C . MET A 1 306 ? -8.129 -18.782 12.425 1.00 72.88 306 MET A C 1
ATOM 2392 O O . MET A 1 306 ? -9.036 -18.209 13.018 1.00 72.88 306 MET A O 1
ATOM 2396 N N . GLU A 1 307 ? -7.261 -19.574 13.054 1.00 78.19 307 GLU A N 1
ATOM 2397 C CA . GLU A 1 307 ? -7.227 -19.810 14.503 1.00 78.19 307 GLU A CA 1
ATOM 2398 C C . GLU A 1 307 ? -6.611 -18.640 15.291 1.00 78.19 307 GLU A C 1
ATOM 2400 O O . GLU A 1 307 ? -6.492 -18.703 16.515 1.00 78.19 307 GLU A O 1
ATOM 2405 N N . GLY A 1 308 ? -6.180 -17.571 14.616 1.00 74.44 308 GLY A N 1
ATOM 2406 C CA . GLY A 1 308 ? -5.528 -16.441 15.266 1.00 74.44 308 GLY A CA 1
ATOM 2407 C C . GLY A 1 308 ? -4.141 -16.787 15.824 1.00 74.44 308 GLY A C 1
ATOM 2408 O O . GLY A 1 308 ? -3.727 -16.260 16.860 1.00 74.44 308 GLY A O 1
ATOM 2409 N N . LYS A 1 309 ? -3.405 -17.681 15.163 1.00 82.75 309 LYS A N 1
ATOM 2410 C CA . LYS A 1 309 ? -2.014 -18.010 15.486 1.00 82.75 309 LYS A CA 1
ATOM 2411 C C . LYS A 1 309 ? -1.063 -17.254 14.562 1.00 82.75 309 LYS A C 1
ATOM 2413 O O . LYS A 1 309 ? -1.330 -17.045 13.381 1.00 82.75 309 LYS A O 1
ATOM 2418 N N . SER A 1 310 ? 0.070 -16.841 15.123 1.00 86.44 310 SER A N 1
ATOM 2419 C CA . SER A 1 310 ? 1.182 -16.317 14.331 1.00 86.44 310 SER A CA 1
ATOM 2420 C C . SER A 1 310 ? 1.823 -17.442 13.518 1.00 86.44 310 SER A C 1
ATOM 2422 O O . SER A 1 310 ? 1.876 -18.590 13.957 1.00 86.44 310 SER A O 1
ATOM 2424 N N . ILE A 1 311 ? 2.337 -17.088 12.348 1.00 85.75 311 ILE A N 1
ATOM 2425 C CA . ILE A 1 311 ? 3.084 -17.951 11.446 1.00 85.75 311 ILE A CA 1
ATOM 2426 C C . ILE A 1 311 ? 4.484 -17.370 11.308 1.00 85.75 311 ILE A C 1
ATOM 2428 O O . ILE A 1 311 ? 4.659 -16.255 10.806 1.00 85.75 311 ILE A O 1
ATOM 2432 N N . ASP A 1 312 ? 5.477 -18.147 11.724 1.00 83.12 312 ASP A N 1
ATOM 2433 C CA . ASP A 1 312 ? 6.872 -17.726 11.708 1.00 83.12 312 ASP A CA 1
ATOM 2434 C C . ASP A 1 312 ? 7.283 -17.121 10.363 1.00 83.12 312 ASP A C 1
ATOM 2436 O O . ASP A 1 312 ? 7.084 -17.705 9.299 1.00 83.12 312 ASP A O 1
ATOM 2440 N N . ASN A 1 313 ? 7.881 -15.930 10.440 1.00 80.06 313 ASN A N 1
ATOM 2441 C CA . ASN A 1 313 ? 8.397 -15.141 9.319 1.00 80.06 313 ASN A CA 1
ATOM 2442 C C . ASN A 1 313 ? 7.383 -14.689 8.254 1.00 80.06 313 ASN A C 1
ATOM 2444 O O . ASN A 1 313 ? 7.807 -14.015 7.320 1.00 80.06 313 ASN A O 1
ATOM 2448 N N . LEU A 1 314 ? 6.088 -14.976 8.389 1.00 85.38 314 LEU A N 1
ATOM 2449 C CA . LEU A 1 314 ? 5.073 -14.623 7.385 1.00 85.38 314 LEU A CA 1
ATOM 2450 C C . LEU A 1 314 ? 3.991 -13.712 7.954 1.00 85.38 314 LEU A C 1
ATOM 2452 O O . LEU A 1 314 ? 3.662 -12.678 7.375 1.00 85.38 314 LEU A O 1
ATOM 2456 N N . PHE A 1 315 ? 3.463 -14.087 9.114 1.00 89.25 315 PHE A N 1
ATOM 2457 C CA . PHE A 1 315 ? 2.324 -13.430 9.726 1.00 89.25 315 PHE A CA 1
ATOM 2458 C C . PHE A 1 315 ? 2.517 -13.369 11.232 1.00 89.25 315 PHE A C 1
ATOM 2460 O O . PHE A 1 315 ? 2.634 -14.401 11.884 1.00 89.25 315 PHE A O 1
ATOM 2467 N N . GLU A 1 316 ? 2.505 -12.181 11.821 1.00 92.69 316 GLU A N 1
ATOM 2468 C CA . GLU A 1 316 ? 2.434 -12.082 13.278 1.00 92.69 316 GLU A CA 1
ATOM 2469 C C . GLU A 1 316 ? 1.125 -11.456 13.704 1.00 92.69 316 GLU A C 1
ATOM 2471 O O . GLU A 1 316 ? 0.775 -10.377 13.238 1.00 92.69 316 GLU A O 1
ATOM 2476 N N . LEU A 1 317 ? 0.436 -12.094 14.643 1.00 91.62 317 LEU A N 1
ATOM 2477 C CA . LEU A 1 317 ? -0.782 -11.555 15.205 1.00 91.62 317 LEU A CA 1
ATOM 2478 C C . LEU A 1 317 ? -0.530 -10.819 16.521 1.00 91.62 317 LEU A C 1
ATOM 2480 O O . LEU A 1 317 ? 0.061 -11.361 17.461 1.00 91.62 317 LEU A O 1
ATOM 2484 N N . GLN A 1 318 ? -1.067 -9.603 16.616 1.00 92.12 318 GLN A N 1
ATOM 2485 C CA . GLN A 1 318 ? -1.121 -8.846 17.857 1.00 92.12 318 GLN A CA 1
ATOM 2486 C C . GLN A 1 318 ? -1.862 -9.642 18.934 1.00 92.12 318 GLN A C 1
ATOM 2488 O O . GLN A 1 318 ? -2.994 -10.099 18.736 1.00 92.12 318 GLN A O 1
ATOM 2493 N N . GLN A 1 319 ? -1.219 -9.786 20.090 1.00 88.69 319 GLN A N 1
ATOM 2494 C CA . GLN A 1 319 ? -1.811 -10.445 21.247 1.00 88.69 319 GLN A CA 1
ATOM 2495 C C . GLN A 1 319 ? -2.790 -9.497 21.946 1.00 88.69 319 GLN A C 1
ATOM 2497 O O . GLN A 1 319 ? -2.499 -8.311 22.122 1.00 88.69 319 GLN A O 1
ATOM 2502 N N . CYS A 1 320 ? -3.947 -10.020 22.353 1.00 85.62 320 CYS A N 1
ATOM 2503 C CA . CYS A 1 320 ? -4.877 -9.262 23.176 1.00 85.62 320 CYS A CA 1
ATOM 2504 C C . CYS A 1 320 ? -4.328 -9.139 24.612 1.00 85.62 320 CYS A C 1
ATOM 2506 O O . CYS A 1 320 ? -3.786 -10.114 25.132 1.00 85.62 320 CYS A O 1
ATOM 2508 N N . PRO A 1 321 ? -4.463 -7.972 25.276 1.00 80.12 321 PRO A N 1
ATOM 2509 C CA . PRO A 1 321 ? -3.947 -7.768 26.637 1.00 80.12 321 PRO A CA 1
ATOM 2510 C C . PRO A 1 321 ? -4.606 -8.664 27.684 1.00 80.12 321 PRO A C 1
ATOM 2512 O O . PRO A 1 321 ? -4.016 -8.952 28.719 1.00 80.12 321 PRO A O 1
ATOM 2515 N N . ILE A 1 322 ? -5.839 -9.084 27.412 1.00 72.81 322 ILE A N 1
ATOM 2516 C CA . ILE A 1 322 ? -6.554 -10.082 28.192 1.00 72.81 322 ILE A CA 1
ATOM 2517 C C . ILE A 1 322 ? -6.556 -11.338 27.347 1.00 72.81 322 ILE A C 1
ATOM 2519 O O . ILE A 1 322 ? -6.948 -11.295 26.178 1.00 72.81 322 ILE A O 1
ATOM 2523 N N . VAL A 1 323 ? -6.046 -12.420 27.928 1.00 58.59 323 VAL A N 1
ATOM 2524 C CA . VAL A 1 323 ? -5.994 -13.724 27.278 1.00 58.59 323 VAL A CA 1
ATOM 2525 C C . VAL A 1 323 ? -7.423 -14.080 26.880 1.00 58.59 323 VAL A C 1
ATOM 2527 O O . VAL A 1 323 ? -8.306 -14.123 27.732 1.00 58.59 323 VAL A O 1
ATOM 2530 N N . GLU A 1 324 ? -7.672 -14.259 25.584 1.00 54.62 324 GLU A N 1
ATOM 2531 C CA . GLU A 1 324 ? -8.953 -14.778 25.111 1.00 54.62 324 GLU A CA 1
ATOM 2532 C C . GLU A 1 324 ? -9.161 -16.138 25.795 1.00 54.62 324 GLU A C 1
ATOM 2534 O O . GLU A 1 324 ? -8.351 -17.045 25.603 1.00 54.62 324 GLU A O 1
ATOM 2539 N N . GLU A 1 325 ? -10.217 -16.290 26.602 1.00 46.62 325 GLU A N 1
ATOM 2540 C CA . GLU A 1 325 ? -10.553 -17.551 27.296 1.00 46.62 325 GLU A CA 1
ATOM 2541 C C . GLU A 1 325 ? -10.647 -18.742 26.316 1.00 46.62 325 GLU A C 1
ATOM 2543 O O . GLU A 1 325 ? -10.410 -19.895 26.678 1.00 46.62 325 GLU A O 1
ATOM 2548 N N . PHE A 1 326 ? -10.874 -18.461 25.027 1.00 45.00 326 PHE A N 1
ATOM 2549 C CA . PHE A 1 326 ? -10.813 -19.436 23.940 1.00 45.00 326 PHE A CA 1
ATOM 2550 C C . PHE A 1 326 ? -9.459 -20.140 23.796 1.00 45.00 326 PHE A C 1
ATOM 2552 O O . PHE A 1 326 ? -9.443 -21.330 23.483 1.00 45.00 326 PHE A O 1
ATOM 2559 N N . ARG A 1 327 ? -8.329 -19.467 24.065 1.00 44.16 327 ARG A N 1
ATOM 2560 C CA . ARG A 1 327 ? -6.995 -20.091 23.979 1.00 44.16 327 ARG A CA 1
ATOM 2561 C C . ARG A 1 327 ? -6.840 -21.198 25.024 1.00 44.16 327 ARG A C 1
ATOM 2563 O O . ARG A 1 327 ? -6.298 -22.259 24.719 1.00 44.16 327 ARG A O 1
ATOM 2570 N N . GLN A 1 328 ? -7.416 -20.983 26.209 1.00 44.75 328 GLN A N 1
ATOM 2571 C CA . GLN A 1 328 ? -7.518 -22.002 27.251 1.00 44.75 328 GLN A CA 1
ATOM 2572 C C . GLN A 1 328 ? -8.377 -23.186 26.792 1.00 44.75 328 GLN A C 1
ATOM 2574 O O . GLN A 1 328 ? -7.997 -24.333 27.012 1.00 44.75 328 GLN A O 1
ATOM 2579 N N . HIS A 1 329 ? -9.494 -22.950 26.100 1.00 44.31 329 HIS A N 1
ATOM 2580 C CA . HIS A 1 329 ? -10.348 -24.036 25.607 1.00 44.31 329 HIS A CA 1
ATOM 2581 C C . HIS A 1 329 ? -9.701 -24.874 24.498 1.00 44.31 329 HIS A C 1
ATOM 2583 O O . HIS A 1 329 ? -9.767 -26.100 24.565 1.00 44.31 329 HIS A O 1
ATOM 2589 N N . THR A 1 330 ? -9.026 -24.269 23.516 1.00 49.41 330 THR A N 1
ATOM 2590 C CA . THR A 1 330 ? -8.375 -25.034 22.435 1.00 49.41 330 THR A CA 1
ATOM 2591 C C . THR A 1 330 ? -7.205 -25.887 22.921 1.00 49.41 330 THR A C 1
ATOM 2593 O O . THR A 1 330 ? -7.073 -27.028 22.482 1.00 49.41 330 THR A O 1
ATOM 2596 N N . GLU A 1 331 ? -6.388 -25.392 23.858 1.00 51.56 331 GLU A N 1
ATOM 2597 C CA . GLU A 1 331 ? -5.313 -26.201 24.458 1.00 51.56 331 GLU A CA 1
ATOM 2598 C C . GLU A 1 331 ? -5.879 -27.343 25.311 1.00 51.56 331 GLU A C 1
ATOM 2600 O O . GLU A 1 331 ? -5.369 -28.463 25.272 1.00 51.56 331 GLU A O 1
ATOM 2605 N N . THR A 1 332 ? -6.989 -27.099 26.014 1.00 52.94 332 THR A N 1
ATOM 2606 C CA . THR A 1 332 ? -7.677 -28.131 26.802 1.00 52.94 332 THR A CA 1
ATOM 2607 C C . THR A 1 332 ? -8.274 -29.220 25.905 1.00 52.94 332 THR A C 1
ATOM 2609 O O . THR A 1 332 ? -8.111 -30.405 26.185 1.00 52.94 332 THR A O 1
ATOM 2612 N N . ILE A 1 333 ? -8.914 -28.850 24.790 1.00 56.81 333 ILE A N 1
ATOM 2613 C CA . ILE A 1 333 ? -9.484 -29.811 23.833 1.00 56.81 333 ILE A CA 1
ATOM 2614 C C . ILE A 1 333 ? -8.377 -30.636 23.168 1.00 56.81 333 ILE A C 1
ATOM 2616 O O . ILE A 1 333 ? -8.501 -31.857 23.093 1.00 56.81 333 ILE A O 1
ATOM 2620 N N . TYR A 1 334 ? -7.280 -30.008 22.732 1.00 63.12 334 TYR A N 1
ATOM 2621 C CA . TYR A 1 334 ? -6.182 -30.725 22.078 1.00 63.12 334 TYR A CA 1
ATOM 2622 C C . TYR A 1 334 ? -5.497 -31.715 23.031 1.00 63.12 334 TYR A C 1
ATOM 2624 O O . TYR A 1 334 ? -5.251 -32.862 22.657 1.00 63.12 334 TYR A O 1
ATOM 2632 N N . ASN A 1 335 ? -5.271 -31.315 24.288 1.00 64.31 335 ASN A N 1
ATOM 2633 C CA . ASN A 1 335 ? -4.747 -32.212 25.318 1.00 64.31 335 ASN A CA 1
ATOM 2634 C C . ASN A 1 335 ? -5.709 -33.373 25.604 1.00 64.31 335 ASN A C 1
ATOM 2636 O O . ASN A 1 335 ? -5.270 -34.517 25.697 1.00 64.31 335 ASN A O 1
ATOM 2640 N N . ASN A 1 336 ? -7.019 -33.119 25.656 1.00 70.50 336 ASN A N 1
ATOM 2641 C CA . ASN A 1 336 ? -8.016 -34.171 25.863 1.00 70.50 336 ASN A CA 1
ATOM 2642 C C . ASN A 1 336 ? -8.085 -35.160 24.687 1.00 70.50 336 ASN A C 1
ATOM 2644 O O . ASN A 1 336 ? -8.192 -36.363 24.915 1.00 70.50 336 ASN A O 1
ATOM 2648 N N . VAL A 1 337 ? -7.969 -34.690 23.440 1.00 74.75 337 VAL A N 1
ATOM 2649 C CA . VAL A 1 337 ? -7.937 -35.554 22.245 1.00 74.75 337 VAL A CA 1
ATOM 2650 C C . VAL A 1 337 ? -6.651 -36.384 22.193 1.00 74.75 337 VAL A C 1
ATOM 2652 O O . VAL A 1 337 ? -6.705 -37.577 21.895 1.00 74.75 337 VAL A O 1
ATOM 2655 N N . LEU A 1 338 ? -5.498 -35.794 22.525 1.00 77.75 338 LEU A N 1
ATOM 2656 C CA . LEU A 1 338 ? -4.227 -36.518 22.613 1.00 77.75 338 LEU A CA 1
ATOM 2657 C C . LEU A 1 338 ? -4.290 -37.621 23.682 1.00 77.75 338 LEU A C 1
ATOM 2659 O O . LEU A 1 338 ? -3.921 -38.762 23.407 1.00 77.75 338 LEU A O 1
ATOM 2663 N N . ILE A 1 339 ? -4.808 -37.301 24.873 1.00 80.12 339 ILE A N 1
ATOM 2664 C CA . ILE A 1 339 ? -4.989 -38.259 25.973 1.00 80.12 339 ILE A CA 1
ATOM 2665 C C . ILE A 1 339 ? -5.945 -39.382 25.557 1.00 80.12 339 ILE A C 1
ATOM 2667 O O . ILE A 1 339 ? -5.635 -40.551 25.782 1.00 80.12 339 ILE A O 1
ATOM 2671 N N . TYR A 1 340 ? -7.064 -39.058 24.904 1.00 83.31 340 TYR A N 1
ATOM 2672 C CA . TYR A 1 340 ? -8.023 -40.056 24.430 1.00 83.31 340 TYR A CA 1
ATOM 2673 C C . TYR A 1 340 ? -7.402 -41.003 23.393 1.00 83.31 340 TYR A C 1
ATOM 2675 O O . TYR A 1 340 ? -7.540 -42.219 23.511 1.00 83.31 340 TYR A O 1
ATOM 2683 N N . ASN A 1 341 ? -6.642 -40.473 22.429 1.00 83.25 341 ASN A N 1
ATOM 2684 C CA . ASN A 1 341 ? -5.940 -41.283 21.430 1.00 83.25 341 ASN A CA 1
ATOM 2685 C C . ASN A 1 341 ? -4.891 -42.210 22.059 1.00 83.25 341 ASN A C 1
ATOM 2687 O O . ASN A 1 341 ? -4.798 -43.372 21.666 1.00 83.25 341 ASN A O 1
ATOM 2691 N N . ILE A 1 342 ? -4.141 -41.734 23.060 1.00 88.81 342 ILE A N 1
ATOM 2692 C CA . ILE A 1 342 ? -3.208 -42.572 23.830 1.00 88.81 342 ILE A CA 1
ATOM 2693 C C . ILE A 1 342 ? -3.970 -43.690 24.555 1.00 88.81 342 ILE A C 1
ATOM 2695 O O . ILE A 1 342 ? -3.545 -44.844 24.520 1.00 88.81 342 ILE A O 1
ATOM 2699 N N . PHE A 1 343 ? -5.115 -43.377 25.166 1.00 87.62 343 PHE A N 1
ATOM 2700 C CA . PHE A 1 343 ? -5.936 -44.353 25.883 1.00 87.62 343 PHE A CA 1
ATOM 2701 C C . PHE A 1 343 ? -6.490 -45.443 24.954 1.00 87.62 343 PHE A C 1
ATOM 2703 O O . PHE A 1 343 ? -6.415 -46.628 25.273 1.00 87.62 343 PHE A O 1
ATOM 2710 N N . VAL A 1 344 ? -6.981 -45.062 23.771 1.00 90.06 344 VAL A N 1
ATOM 2711 C CA . VAL A 1 344 ? -7.451 -46.005 22.742 1.00 90.06 344 VAL A CA 1
ATOM 2712 C C . VAL A 1 344 ? -6.308 -46.897 22.249 1.00 90.06 344 VAL A C 1
ATOM 2714 O O . VAL A 1 344 ? -6.484 -48.109 22.137 1.00 90.06 344 VAL A O 1
ATOM 2717 N N . LEU A 1 345 ? -5.117 -46.333 22.021 1.00 90.50 345 LEU A N 1
ATOM 2718 C CA . LEU A 1 345 ? -3.922 -47.096 21.641 1.00 90.50 345 LEU A CA 1
ATOM 2719 C C . LEU A 1 345 ? -3.508 -48.113 22.711 1.00 90.50 345 LEU A C 1
ATOM 2721 O O . LEU A 1 345 ? -3.170 -49.246 22.373 1.00 90.50 345 LEU A O 1
ATOM 2725 N N . LEU A 1 346 ? -3.568 -47.738 23.991 1.00 92.19 346 LEU A N 1
ATOM 2726 C CA . LEU A 1 346 ? -3.272 -48.639 25.108 1.00 92.19 346 LEU A CA 1
ATOM 2727 C C . LEU A 1 346 ? -4.291 -49.780 25.216 1.00 92.19 346 LEU A C 1
ATOM 2729 O O . LEU A 1 346 ? -3.892 -50.921 25.444 1.00 92.19 346 LEU A O 1
ATOM 2733 N N . ILE A 1 347 ? -5.582 -49.506 25.000 1.00 92.06 347 ILE A N 1
ATOM 2734 C CA . ILE A 1 347 ? -6.631 -50.539 24.973 1.00 92.06 347 ILE A CA 1
ATOM 2735 C C . ILE A 1 347 ? -6.411 -51.503 23.803 1.00 92.06 347 ILE A C 1
ATOM 2737 O O . ILE A 1 347 ? -6.485 -52.716 23.987 1.00 92.06 347 ILE A O 1
ATOM 2741 N N . LEU A 1 348 ? -6.096 -50.988 22.611 1.00 90.81 348 LEU A N 1
ATOM 2742 C CA . LEU A 1 348 ? -5.798 -51.821 21.443 1.00 90.81 348 LEU A CA 1
ATOM 2743 C C . LEU A 1 348 ? -4.556 -52.690 21.670 1.00 90.81 348 LEU A C 1
ATOM 2745 O O . LEU A 1 348 ? -4.586 -53.881 21.371 1.00 90.81 348 LEU A O 1
ATOM 2749 N N . LEU A 1 349 ? -3.490 -52.132 22.251 1.00 91.06 349 LEU A N 1
ATOM 2750 C CA . LEU A 1 349 ? -2.297 -52.891 22.636 1.00 91.06 349 LEU A CA 1
ATOM 2751 C C . LEU A 1 349 ? -2.626 -53.985 23.655 1.00 91.06 349 LEU A C 1
ATOM 2753 O O . LEU A 1 349 ? -2.200 -55.124 23.479 1.00 91.06 349 LEU A O 1
ATOM 2757 N N . PHE A 1 350 ? -3.413 -53.667 24.685 1.00 90.62 350 PHE A N 1
ATOM 2758 C CA . PHE A 1 350 ? -3.846 -54.640 25.685 1.00 90.62 350 PHE A CA 1
ATOM 2759 C C . PHE A 1 350 ? -4.648 -55.784 25.054 1.00 90.62 350 PHE A C 1
ATOM 2761 O O . PHE A 1 350 ? -4.352 -56.946 25.315 1.00 90.62 350 PHE A O 1
ATOM 2768 N N . LEU A 1 351 ? -5.600 -55.479 24.167 1.00 88.38 351 LEU A N 1
ATOM 2769 C CA . LEU A 1 351 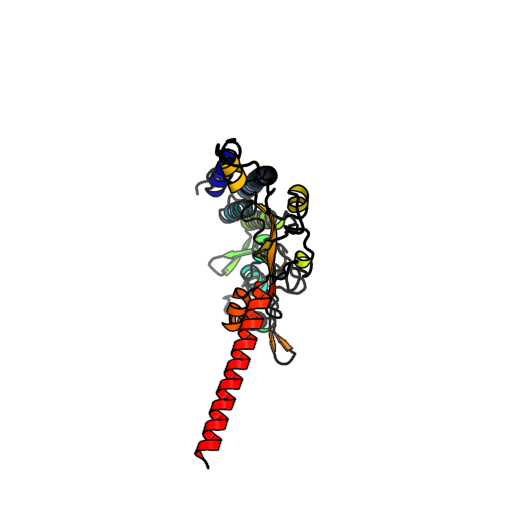? -6.383 -56.487 23.445 1.00 88.38 351 LEU A CA 1
ATOM 2770 C C . LEU A 1 351 ? -5.502 -57.380 22.562 1.00 88.38 351 LEU A C 1
ATOM 2772 O O . LEU A 1 351 ? -5.693 -58.591 22.542 1.00 88.38 351 LEU A O 1
ATOM 2776 N N . VAL A 1 352 ? -4.506 -56.813 21.876 1.00 90.75 352 VAL A N 1
ATOM 2777 C CA . VAL A 1 352 ? -3.552 -57.586 21.059 1.00 90.75 352 VAL A CA 1
ATOM 2778 C C . VAL A 1 352 ? -2.690 -58.516 21.917 1.00 90.75 352 VAL A C 1
ATOM 2780 O O . VAL A 1 352 ? -2.418 -59.642 21.503 1.00 90.75 352 VAL A O 1
ATOM 2783 N N . PHE A 1 353 ? -2.267 -58.079 23.106 1.00 88.25 353 PHE A N 1
ATOM 2784 C CA . PHE A 1 353 ? -1.521 -58.927 24.040 1.00 88.25 353 PHE A CA 1
ATOM 2785 C C . PHE A 1 353 ? -2.399 -60.010 24.676 1.00 88.25 353 PHE A C 1
ATOM 2787 O O . PHE A 1 353 ? -1.945 -61.142 24.815 1.00 88.25 353 PHE A O 1
ATOM 2794 N N . TYR A 1 354 ? -3.647 -59.687 25.017 1.00 85.38 354 TYR A N 1
ATOM 2795 C CA . TYR A 1 354 ? -4.589 -60.611 25.650 1.00 85.38 354 TYR A CA 1
ATOM 2796 C C . TYR A 1 354 ? -5.142 -61.664 24.683 1.00 85.38 354 TYR A C 1
ATOM 2798 O O . TYR A 1 354 ? -5.476 -62.752 25.112 1.00 85.38 354 TYR A O 1
ATOM 2806 N N . LEU A 1 355 ? -5.218 -61.374 23.380 1.00 79.94 355 LEU A N 1
ATOM 2807 C CA . LEU A 1 355 ? -5.633 -62.342 22.351 1.00 79.94 355 LEU A CA 1
ATOM 2808 C C . LEU A 1 355 ? -4.495 -63.265 21.881 1.00 79.94 355 LEU A C 1
ATOM 2810 O O . LEU A 1 355 ? -4.725 -64.162 21.070 1.00 79.94 355 LEU A O 1
ATOM 2814 N N . LYS A 1 356 ? -3.259 -63.023 22.335 1.00 68.19 356 LYS A N 1
ATOM 2815 C CA . LYS A 1 356 ? -2.079 -63.845 22.020 1.00 68.19 356 LYS A CA 1
ATOM 2816 C C . LYS A 1 356 ? -1.742 -64.883 23.096 1.00 68.19 356 LYS A C 1
ATOM 2818 O O . LYS A 1 356 ? -0.891 -65.732 22.832 1.00 68.19 356 LYS A O 1
ATOM 2823 N N . TYR A 1 357 ? -2.375 -64.795 24.261 1.00 58.47 357 TYR A N 1
ATOM 2824 C CA . TYR A 1 357 ? -2.333 -65.766 25.356 1.00 58.47 357 TYR A CA 1
ATOM 2825 C C . TYR A 1 357 ? -3.728 -66.355 25.542 1.00 58.47 357 TYR A C 1
ATOM 2827 O O . TYR A 1 357 ? -3.801 -67.518 25.993 1.00 58.47 357 TYR A O 1
#

Secondary structure (DSSP, 8-state):
-PPP-TT--HHHHHHHHHHHHHHSTTTTTTS---HHHHHHHHHHHHHHHHHHHHHHHTT--HHHHHHHHHHHHHHSTTTTTTEE-HHHHT--HHHHHHHHHSHHHH------SHHHHHHHHHHHHHHHHHHHT--SS-TT--TT--STTSSS-HHHHHTEEE-TTS-EEE-HHHHHHHHHHHHHHHSSPPPPSS--GGGGSS--SGGGTT-EEEEEEEEE-TT---HHHHHHTT-EEE--HHHHHHTTSTT---PPP---EEEEEEEEEE---S-EEETTEEE-SHHHHHHHHHHHTSHHHHHHHHTT--BTTTEEEPPPSS--HHHHHHHHHHHHHHHHHHHHHHHHHHHHHHT--

Organism: NCBI:txid1070528

Radius of gyration: 27.71 Å; chains: 1; bounding box: 68×86×74 Å

pLDDT: mean 84.37, std 12.14, range [41.72, 97.19]